Protein AF-A0A537WB15-F1 (afdb_monomer_lite)

Secondary structure (DSSP, 8-state):
---------------------------PPP-------------SS--------SS--B-HHHHHHHTT--HHHHHHHHHHS--EEEE-TT--EEEE-TTS----TTSPPPPEEEPTT-HHHHHHTTTS-SS-TTTHHHHSBTTBSSPPPEEEETTEEEEEEEEETTEEEEEESSPPPHHHHHHHHHHHHHHHHHHH-

Structure (mmCIF, N/CA/C/O backbone):
data_AF-A0A537WB15-F1
#
_entry.id   AF-A0A537WB15-F1
#
loop_
_atom_site.group_PDB
_atom_site.id
_atom_site.type_symbol
_atom_site.label_atom_id
_atom_site.label_alt_id
_atom_site.label_comp_id
_atom_site.label_asym_id
_atom_site.label_entity_id
_atom_site.label_seq_id
_atom_site.pdbx_PDB_ins_code
_atom_site.Cartn_x
_atom_site.Cartn_y
_atom_site.Cartn_z
_atom_site.occupancy
_atom_site.B_iso_or_equiv
_atom_site.auth_seq_id
_atom_site.auth_comp_id
_atom_site.auth_asym_id
_atom_site.auth_atom_id
_atom_site.pdbx_PDB_model_num
ATOM 1 N N . MET A 1 1 ? 60.160 -29.420 5.854 1.00 31.23 1 MET A N 1
ATOM 2 C CA . MET A 1 1 ? 59.738 -29.187 7.252 1.00 31.23 1 MET A CA 1
ATOM 3 C C . MET A 1 1 ? 58.284 -28.728 7.188 1.00 31.23 1 MET A C 1
ATOM 5 O O . MET A 1 1 ? 58.054 -27.648 6.678 1.00 31.23 1 MET A O 1
ATOM 9 N N . ARG A 1 2 ? 57.327 -29.660 7.177 1.00 28.12 2 ARG A N 1
ATOM 10 C CA . ARG A 1 2 ? 56.651 -30.334 8.308 1.00 28.12 2 ARG A CA 1
ATOM 11 C C . ARG A 1 2 ? 55.383 -29.557 8.704 1.00 28.12 2 ARG A C 1
ATOM 13 O O . ARG A 1 2 ? 55.482 -28.477 9.269 1.00 28.12 2 ARG A O 1
ATOM 20 N N . LEU A 1 3 ? 54.234 -30.121 8.328 1.00 29.48 3 LEU A N 1
ATOM 21 C CA . LEU A 1 3 ? 52.914 -29.855 8.903 1.00 29.48 3 LEU A CA 1
ATOM 22 C C . LEU A 1 3 ? 52.784 -30.638 10.218 1.00 29.48 3 LEU A C 1
ATOM 24 O O . LEU A 1 3 ? 53.303 -31.749 10.280 1.00 29.48 3 LEU A O 1
ATOM 28 N N . ASP A 1 4 ? 52.116 -30.039 11.206 1.00 27.64 4 ASP A N 1
ATOM 29 C CA . ASP A 1 4 ? 51.342 -30.620 12.329 1.00 27.64 4 ASP A CA 1
ATOM 30 C C . ASP A 1 4 ? 51.026 -29.460 13.304 1.00 27.64 4 ASP A C 1
ATOM 32 O O . ASP A 1 4 ? 51.825 -28.533 13.408 1.00 27.64 4 ASP A O 1
ATOM 36 N N . ALA A 1 5 ? 49.940 -29.379 14.075 1.00 29.64 5 ALA A N 1
ATOM 37 C CA . ALA A 1 5 ? 48.726 -30.171 14.241 1.00 29.64 5 ALA A CA 1
ATOM 38 C C . ALA A 1 5 ? 47.763 -29.368 15.149 1.00 29.64 5 ALA A C 1
ATOM 40 O O . ALA A 1 5 ? 48.211 -28.553 15.955 1.00 29.64 5 ALA A O 1
ATOM 41 N N . GLY A 1 6 ? 46.471 -29.702 15.088 1.00 29.17 6 GLY A N 1
ATOM 42 C CA . GLY A 1 6 ? 45.537 -29.591 16.215 1.00 29.17 6 GLY A CA 1
ATOM 43 C C . GLY A 1 6 ? 44.793 -28.256 16.359 1.00 29.17 6 GLY A C 1
ATOM 44 O O . GLY A 1 6 ? 45.357 -27.188 16.196 1.00 29.17 6 GLY A O 1
ATOM 45 N N . GLN A 1 7 ? 43.517 -28.201 16.723 1.00 28.50 7 GLN A N 1
ATOM 46 C CA . GLN A 1 7 ? 42.546 -29.236 17.052 1.00 28.50 7 GLN A CA 1
ATOM 47 C C . GLN A 1 7 ? 41.216 -28.482 17.214 1.00 28.50 7 GLN A C 1
ATOM 49 O O . GLN A 1 7 ? 41.098 -27.661 18.120 1.00 28.50 7 GLN A O 1
ATOM 54 N N . VAL A 1 8 ? 40.232 -28.710 16.345 1.00 32.34 8 VAL A N 1
ATOM 55 C CA . VAL A 1 8 ? 38.835 -28.359 16.643 1.00 32.34 8 VAL A CA 1
ATOM 56 C C . VAL A 1 8 ? 38.129 -29.692 16.856 1.00 32.34 8 VAL A C 1
ATOM 58 O O . VAL A 1 8 ? 38.195 -30.533 15.957 1.00 32.34 8 VAL A O 1
ATOM 61 N N . PRO A 1 9 ? 37.563 -29.952 18.046 1.00 31.56 9 PRO A N 1
ATOM 62 C CA . PRO A 1 9 ? 36.915 -31.219 18.313 1.00 31.56 9 PRO A CA 1
ATOM 63 C C . PRO A 1 9 ? 35.674 -31.371 17.442 1.00 31.56 9 PRO A C 1
ATOM 65 O O . PRO A 1 9 ? 34.916 -30.430 17.206 1.00 31.56 9 PRO A O 1
ATOM 68 N N . ASP A 1 10 ? 35.534 -32.602 16.985 1.00 27.86 10 ASP A N 1
ATOM 69 C CA . ASP A 1 10 ? 34.544 -33.097 16.060 1.00 27.86 10 ASP A CA 1
ATOM 70 C C . ASP A 1 10 ? 33.584 -34.054 16.784 1.00 27.86 10 ASP A C 1
ATOM 72 O O . ASP A 1 10 ? 33.951 -34.681 17.781 1.00 27.86 10 ASP A O 1
ATOM 76 N N . GLN A 1 11 ? 32.411 -34.215 16.171 1.00 32.94 11 GLN A N 1
ATOM 77 C CA . GLN A 1 11 ? 31.416 -35.273 16.373 1.00 32.94 11 GLN A CA 1
ATOM 78 C C . GLN A 1 11 ? 30.595 -35.192 17.679 1.00 32.94 11 GLN A C 1
ATOM 80 O O . GLN A 1 11 ? 31.041 -34.722 18.714 1.00 32.94 11 GLN A O 1
ATOM 85 N N . VAL A 1 12 ? 29.339 -35.634 17.734 1.00 28.91 12 VAL A N 1
ATOM 86 C CA . VAL A 1 12 ? 28.676 -36.777 17.083 1.00 28.91 12 VAL A CA 1
ATOM 87 C C . VAL A 1 12 ? 27.182 -36.409 17.040 1.00 28.91 12 VAL A C 1
ATOM 89 O O . VAL A 1 12 ? 26.654 -35.944 18.043 1.00 28.91 12 VAL A O 1
ATOM 92 N N . GLY A 1 13 ? 26.453 -36.463 15.925 1.00 25.11 13 GLY A N 1
ATOM 93 C CA . GLY A 1 13 ? 26.132 -37.633 15.098 1.00 25.11 13 GLY A CA 1
ATOM 94 C C . GLY A 1 13 ? 24.639 -37.957 15.300 1.00 25.11 13 GLY A C 1
ATOM 95 O O . GLY A 1 13 ? 24.088 -37.713 16.360 1.00 25.11 13 GLY A O 1
ATOM 96 N N . GLY A 1 14 ? 23.864 -38.465 14.355 1.00 23.33 14 GLY A N 1
ATOM 97 C CA . GLY A 1 14 ? 24.079 -38.875 12.981 1.00 23.33 14 GLY A CA 1
ATOM 98 C C . GLY A 1 14 ? 22.788 -39.548 12.488 1.00 23.33 14 GLY A C 1
ATOM 99 O O . GLY A 1 14 ? 21.922 -39.874 13.298 1.00 23.33 14 GLY A O 1
ATOM 100 N N . ARG A 1 15 ? 22.755 -39.835 11.178 1.00 24.56 15 ARG A N 1
ATOM 101 C CA . ARG A 1 15 ? 21.801 -40.701 10.446 1.00 24.56 15 ARG A CA 1
ATOM 102 C C . ARG A 1 15 ? 20.369 -40.170 10.305 1.00 24.56 15 ARG A C 1
ATOM 104 O O . ARG A 1 15 ? 19.825 -39.613 11.239 1.00 24.56 15 ARG A O 1
ATOM 111 N N . THR A 1 16 ? 19.609 -40.372 9.233 1.00 25.34 16 THR A N 1
ATOM 112 C CA . THR A 1 16 ? 19.739 -40.799 7.822 1.00 25.34 16 THR A CA 1
ATOM 113 C C . THR A 1 16 ? 18.299 -40.673 7.298 1.00 25.34 16 THR A C 1
ATOM 115 O O . THR A 1 16 ? 17.409 -41.118 8.014 1.00 25.34 16 THR A O 1
ATOM 118 N N . ALA A 1 17 ? 18.052 -40.148 6.092 1.00 23.67 17 ALA A N 1
ATOM 119 C CA . ALA A 1 17 ? 17.098 -40.712 5.112 1.00 23.67 17 ALA A CA 1
ATOM 120 C C . ALA A 1 17 ? 16.722 -39.696 4.022 1.00 23.67 17 ALA A C 1
ATOM 122 O O . ALA A 1 17 ? 16.160 -38.642 4.294 1.00 23.67 17 ALA A O 1
ATOM 123 N N . SER A 1 18 ? 16.958 -40.081 2.767 1.00 30.97 18 SER A N 1
ATOM 124 C CA . SER A 1 18 ? 16.123 -39.643 1.646 1.00 30.97 18 SER A CA 1
ATOM 125 C C . SER A 1 18 ? 14.799 -40.410 1.673 1.00 30.97 18 SER A C 1
ATOM 127 O O . SER A 1 18 ? 14.837 -41.637 1.727 1.00 30.97 18 SER A O 1
ATOM 129 N N . ARG A 1 19 ? 13.669 -39.701 1.577 1.00 23.64 19 ARG A N 1
ATOM 130 C CA . ARG A 1 19 ? 12.390 -40.106 0.949 1.00 23.64 19 ARG A CA 1
ATOM 131 C C . ARG A 1 19 ? 11.647 -38.809 0.605 1.00 23.64 19 ARG A C 1
ATOM 133 O O . ARG A 1 19 ? 11.529 -37.939 1.454 1.00 23.64 19 ARG A O 1
ATOM 140 N N . SER A 1 20 ? 11.498 -38.515 -0.681 1.00 22.09 20 SER A N 1
ATOM 141 C CA . SER A 1 20 ? 10.339 -38.832 -1.532 1.00 22.09 20 SER A CA 1
ATOM 142 C C . SER A 1 20 ? 9.199 -37.832 -1.360 1.00 22.09 20 SER A C 1
ATOM 144 O O . SER A 1 20 ? 8.634 -37.675 -0.285 1.00 22.09 20 SER A O 1
ATOM 146 N N . VAL A 1 21 ? 8.914 -37.175 -2.482 1.00 32.06 21 VAL A N 1
ATOM 147 C CA . VAL A 1 21 ? 7.750 -36.347 -2.779 1.00 32.06 21 VAL A CA 1
ATOM 148 C C . VAL A 1 21 ? 6.486 -37.167 -2.542 1.00 32.06 21 VAL A C 1
ATOM 150 O O . VAL A 1 21 ? 6.275 -38.144 -3.250 1.00 32.06 21 VAL A O 1
ATOM 153 N N . GLU A 1 22 ? 5.653 -36.754 -1.591 1.00 23.61 22 GLU A N 1
ATOM 154 C CA . GLU A 1 22 ? 4.237 -37.116 -1.555 1.00 23.61 22 GLU A CA 1
ATOM 155 C C . GLU A 1 22 ? 3.435 -35.997 -0.872 1.00 23.61 22 GLU A C 1
ATOM 157 O O . GLU A 1 22 ? 3.680 -35.604 0.265 1.00 23.61 22 GLU A O 1
ATOM 162 N N . GLU A 1 23 ? 2.561 -35.426 -1.695 1.00 30.92 23 GLU A N 1
ATOM 163 C CA . GLU A 1 23 ? 1.347 -34.657 -1.435 1.00 30.92 23 GLU A CA 1
ATO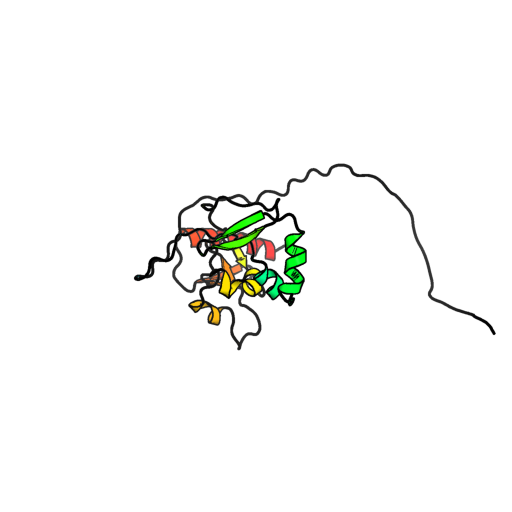M 164 C C . GLU A 1 23 ? 1.033 -34.249 0.015 1.00 30.92 23 GLU A C 1
ATOM 166 O O . GLU A 1 23 ? 0.460 -34.999 0.800 1.00 30.92 23 GLU A O 1
ATOM 171 N N . LEU A 1 24 ? 1.225 -32.959 0.303 1.00 25.69 24 LEU A N 1
ATOM 172 C CA . LEU A 1 24 ? 0.369 -32.239 1.241 1.00 25.69 24 LEU A CA 1
ATOM 173 C C . LEU A 1 24 ? -0.437 -31.209 0.453 1.00 25.69 24 LEU A C 1
ATOM 175 O O . LEU A 1 24 ? -0.021 -30.072 0.228 1.00 25.69 24 LEU A O 1
ATOM 179 N N . GLY A 1 25 ? -1.606 -31.664 -0.002 1.00 28.09 25 GLY A N 1
ATOM 180 C CA . GLY A 1 25 ? -2.688 -30.813 -0.467 1.00 28.09 25 GLY A CA 1
ATOM 181 C C . GLY A 1 25 ? -3.135 -29.890 0.661 1.00 28.09 25 GLY A C 1
ATOM 182 O O . GLY A 1 25 ? -3.907 -30.274 1.531 1.00 28.09 25 GLY A O 1
ATOM 183 N N . GLY A 1 26 ? -2.641 -28.658 0.632 1.00 22.70 26 GLY A N 1
ATOM 184 C CA . GLY A 1 26 ? -3.081 -27.568 1.489 1.00 22.70 26 GLY A CA 1
ATOM 185 C C . GLY A 1 26 ? -3.230 -26.323 0.635 1.00 22.70 26 GLY A C 1
ATOM 186 O O . GLY A 1 26 ? -2.298 -25.536 0.501 1.00 22.70 26 GLY A O 1
ATOM 187 N N . ARG A 1 27 ? -4.396 -26.164 0.003 1.00 24.77 27 ARG A N 1
ATOM 188 C CA . ARG A 1 27 ? -4.793 -24.907 -0.636 1.00 24.77 27 ARG A CA 1
ATOM 189 C C . ARG A 1 27 ? -4.799 -23.836 0.454 1.00 24.77 27 ARG A C 1
ATOM 191 O O . ARG A 1 27 ? -5.670 -23.863 1.317 1.00 24.77 27 ARG A O 1
ATOM 198 N N . ALA A 1 28 ? -3.833 -22.919 0.425 1.00 23.83 28 ALA A N 1
ATOM 199 C CA . ALA A 1 28 ? -3.907 -21.702 1.225 1.00 23.83 28 ALA A CA 1
ATOM 200 C C . ALA A 1 28 ? -5.248 -21.009 0.909 1.00 23.83 28 ALA A C 1
ATOM 202 O O . ALA A 1 28 ? -5.607 -20.924 -0.275 1.00 23.83 28 ALA A O 1
ATOM 203 N N . PRO A 1 29 ? -6.034 -20.591 1.918 1.00 23.64 29 PRO A N 1
ATOM 204 C CA . PRO A 1 29 ? -7.341 -20.017 1.659 1.00 23.64 29 PRO A CA 1
ATOM 205 C C . PRO A 1 29 ? -7.156 -18.720 0.875 1.00 23.64 29 PRO A C 1
ATOM 207 O O . PRO A 1 29 ? -6.409 -17.827 1.273 1.00 23.64 29 PRO A O 1
ATOM 210 N N . ALA A 1 30 ? -7.815 -18.663 -0.281 1.00 27.33 30 ALA A N 1
ATOM 211 C CA . ALA A 1 30 ? -7.973 -17.442 -1.042 1.00 27.33 30 ALA A CA 1
ATOM 212 C C . ALA A 1 30 ? -8.612 -16.409 -0.112 1.00 27.33 30 ALA A C 1
ATOM 214 O O . ALA A 1 30 ? -9.692 -16.652 0.416 1.00 27.33 30 ALA A O 1
ATOM 215 N N . THR A 1 31 ? -7.922 -15.299 0.132 1.00 28.64 31 THR A N 1
ATOM 216 C CA . THR A 1 31 ? -8.464 -14.187 0.906 1.00 28.64 31 THR A CA 1
ATOM 217 C C . THR A 1 31 ? -9.748 -13.718 0.230 1.00 28.64 31 THR A C 1
ATOM 219 O O . THR A 1 31 ? -9.707 -13.210 -0.892 1.00 28.64 31 THR A O 1
ATOM 222 N N . ASP A 1 32 ? -10.875 -13.952 0.899 1.00 23.91 32 ASP A N 1
ATOM 223 C CA . ASP A 1 32 ? -12.215 -13.698 0.387 1.00 23.91 32 ASP A CA 1
ATOM 224 C C . ASP A 1 32 ? -12.387 -12.241 -0.061 1.00 23.91 32 ASP A C 1
ATOM 226 O O . ASP A 1 32 ? -12.107 -11.281 0.665 1.00 23.91 32 ASP A O 1
ATOM 230 N N . VAL A 1 33 ? -12.866 -12.094 -1.294 1.00 24.56 33 VAL A N 1
ATOM 231 C CA . VAL A 1 33 ? -13.228 -10.828 -1.929 1.00 24.56 33 VAL A CA 1
ATOM 232 C C . VAL A 1 33 ? -14.626 -10.441 -1.443 1.00 24.56 33 VAL A C 1
ATOM 234 O O . VAL A 1 33 ? -15.605 -11.111 -1.761 1.00 24.56 33 VAL A O 1
ATOM 237 N N . ILE A 1 34 ? -14.731 -9.353 -0.674 1.00 30.48 34 ILE A N 1
ATOM 238 C CA . ILE A 1 34 ? -16.015 -8.786 -0.233 1.00 30.48 34 ILE A CA 1
ATOM 239 C C . ILE A 1 34 ? -16.372 -7.582 -1.114 1.00 30.48 34 ILE A C 1
ATOM 241 O O . ILE A 1 34 ? -15.673 -6.567 -1.133 1.00 30.48 34 ILE A O 1
ATOM 245 N N . VAL A 1 35 ? -17.497 -7.709 -1.818 1.00 24.66 35 VAL A N 1
ATOM 246 C CA . VAL A 1 35 ? -18.101 -6.714 -2.718 1.00 24.66 35 VAL A CA 1
ATOM 247 C C . VAL A 1 35 ? -18.681 -5.532 -1.930 1.00 24.66 35 VAL A C 1
ATOM 249 O O . VAL A 1 35 ? -19.330 -5.724 -0.903 1.00 24.66 35 VAL A O 1
ATOM 252 N N . GLY A 1 36 ? -18.497 -4.302 -2.427 1.00 23.69 36 GLY A N 1
ATOM 253 C CA . GLY A 1 36 ? -19.274 -3.144 -1.970 1.00 23.69 36 GLY A CA 1
ATOM 254 C C . GLY A 1 36 ? -18.672 -1.785 -2.337 1.00 23.69 36 GLY A C 1
ATOM 255 O O . GLY A 1 36 ? -17.661 -1.417 -1.741 1.00 23.69 36 GLY A O 1
ATOM 256 N N . GLU A 1 37 ? -19.352 -1.140 -3.296 1.00 26.77 37 GLU A N 1
ATOM 257 C CA . GLU A 1 37 ? -19.488 0.267 -3.745 1.00 26.77 37 GLU A CA 1
ATOM 258 C C . GLU A 1 37 ? -18.362 1.313 -3.575 1.00 26.77 37 GLU A C 1
ATOM 260 O O . GLU A 1 37 ? -17.668 1.389 -2.566 1.00 26.77 37 GLU A O 1
ATOM 265 N N . ARG A 1 38 ? -18.255 2.159 -4.617 1.00 33.34 38 ARG A N 1
ATOM 266 C CA . ARG A 1 38 ? -17.190 3.128 -4.938 1.00 33.34 38 ARG A CA 1
ATOM 267 C C . ARG A 1 38 ? -16.973 4.211 -3.868 1.00 33.34 38 ARG A C 1
ATOM 269 O O . ARG A 1 38 ? -17.913 4.896 -3.471 1.00 33.34 38 ARG A O 1
ATOM 276 N N . PHE A 1 39 ? -15.709 4.442 -3.512 1.00 34.19 39 PHE A N 1
ATOM 277 C CA . PHE A 1 39 ? -15.208 5.685 -2.918 1.00 34.19 39 PHE A CA 1
ATOM 278 C C . PHE A 1 39 ? -14.880 6.699 -4.030 1.00 34.19 39 PHE A C 1
ATOM 280 O O . PHE A 1 39 ? -14.055 6.408 -4.894 1.00 34.19 39 PHE A O 1
ATOM 287 N N . ASP A 1 40 ? -15.526 7.868 -4.016 1.00 29.47 40 ASP A N 1
ATOM 288 C CA . ASP A 1 40 ? -15.229 8.998 -4.911 1.00 29.47 40 ASP A CA 1
ATOM 289 C C . ASP A 1 40 ? -15.068 10.280 -4.069 1.00 29.47 40 ASP A C 1
ATOM 291 O O . ASP A 1 40 ? -16.069 10.870 -3.643 1.00 29.47 40 ASP A O 1
ATOM 295 N N . PRO A 1 41 ? -13.834 10.690 -3.720 1.00 32.94 41 PRO A N 1
ATOM 296 C CA . PRO A 1 41 ? -13.603 11.941 -3.019 1.00 32.94 41 PRO A CA 1
ATOM 297 C C . PRO A 1 41 ? -13.568 13.084 -4.041 1.00 32.94 41 PRO A C 1
ATOM 299 O O . PRO A 1 41 ? -12.538 13.401 -4.634 1.00 32.94 41 PRO A O 1
ATOM 302 N N . GLY A 1 42 ? -14.725 13.710 -4.259 1.00 26.59 42 GLY A N 1
ATOM 303 C CA . GLY A 1 42 ? -14.844 14.874 -5.129 1.00 26.59 42 GLY A CA 1
ATOM 304 C C . GLY A 1 42 ? -13.974 16.048 -4.664 1.00 26.59 42 GLY A C 1
ATOM 305 O O . GLY A 1 42 ? -14.141 16.559 -3.558 1.00 26.59 42 GLY A O 1
ATOM 306 N N . HIS A 1 43 ? -13.111 16.537 -5.557 1.00 29.55 43 HIS A N 1
ATOM 307 C CA . HIS A 1 43 ? -12.598 17.907 -5.528 1.00 29.55 43 HIS A CA 1
ATOM 308 C C . HIS A 1 43 ? -13.140 18.664 -6.755 1.00 29.55 43 HIS A C 1
ATOM 310 O O . HIS A 1 43 ? -13.122 18.118 -7.863 1.00 29.55 43 HIS A O 1
ATOM 316 N N . PRO A 1 44 ? -13.639 19.907 -6.614 1.00 28.09 44 PRO A N 1
ATOM 317 C CA . PRO A 1 44 ? -14.142 20.671 -7.745 1.00 28.09 44 PRO A CA 1
ATOM 318 C C . PRO A 1 44 ? -12.967 21.199 -8.577 1.00 28.09 44 PRO A C 1
ATOM 320 O O . PRO A 1 44 ? -12.159 21.990 -8.099 1.00 28.09 44 PRO A O 1
ATOM 323 N N . GLY A 1 45 ? -12.896 20.794 -9.846 1.00 25.52 45 GLY A N 1
ATOM 324 C CA . GLY A 1 45 ? -12.062 21.476 -10.840 1.00 25.52 45 GLY A CA 1
ATOM 325 C C . GLY A 1 45 ? -10.842 20.713 -11.350 1.00 25.52 45 GLY A C 1
ATOM 326 O O . GLY A 1 45 ? -9.749 21.262 -11.374 1.00 25.52 45 GLY A O 1
ATOM 327 N N . ARG A 1 46 ? -11.026 19.479 -11.819 1.00 24.03 46 ARG A N 1
ATOM 328 C CA . ARG A 1 46 ? -10.400 18.909 -13.030 1.00 24.03 46 ARG A CA 1
ATOM 329 C C . ARG A 1 46 ? -10.791 17.444 -13.091 1.00 24.03 46 ARG A C 1
ATOM 331 O O . ARG A 1 46 ? -10.671 16.743 -12.097 1.00 24.03 46 ARG A O 1
ATOM 338 N N . SER A 1 47 ? -11.249 16.995 -14.251 1.00 23.56 47 SER A N 1
ATOM 339 C CA . SER A 1 47 ? -11.479 15.585 -14.544 1.00 23.56 47 SER A CA 1
ATOM 340 C C . SER A 1 47 ? -10.175 14.818 -14.298 1.00 23.56 47 SER A C 1
ATOM 342 O O . SER A 1 47 ? -9.263 14.864 -15.125 1.00 23.56 47 SER A O 1
ATOM 344 N N . VAL A 1 48 ? -10.044 14.189 -13.131 1.00 29.73 48 VAL A N 1
ATOM 345 C CA . VAL A 1 48 ? -8.997 13.199 -12.886 1.00 29.73 48 VAL A CA 1
ATOM 346 C C . VAL A 1 48 ? -9.418 11.967 -13.675 1.00 29.73 48 VAL A C 1
ATOM 348 O O . VAL A 1 48 ? -10.573 11.545 -13.607 1.00 29.73 48 VAL A O 1
ATOM 351 N N . GLY A 1 49 ? -8.509 11.497 -14.530 1.00 27.95 49 GLY A N 1
ATOM 352 C CA . GLY A 1 49 ? -8.724 10.362 -15.418 1.00 27.95 49 GLY A CA 1
ATOM 353 C C . GLY A 1 49 ? -9.273 9.154 -14.664 1.00 27.95 49 GLY A C 1
ATOM 354 O O . GLY A 1 49 ? -9.010 8.972 -13.479 1.00 27.95 49 GLY A O 1
ATOM 355 N N . SER A 1 50 ? -10.081 8.382 -15.380 1.00 31.47 50 SER A N 1
ATOM 356 C CA . SER A 1 50 ? -10.791 7.190 -14.930 1.00 31.47 50 SER A CA 1
ATOM 357 C C . SER A 1 50 ? -10.026 6.338 -13.919 1.00 31.47 50 SER A C 1
ATOM 359 O O . SER A 1 50 ? -8.883 5.952 -14.143 1.00 31.47 50 SER A O 1
ATOM 361 N N . ALA A 1 51 ? -10.741 5.997 -12.847 1.00 36.06 51 ALA A N 1
ATOM 362 C CA . ALA A 1 51 ? -10.433 4.926 -11.917 1.00 36.06 51 ALA A CA 1
ATOM 363 C C . ALA A 1 51 ? -9.994 3.651 -12.651 1.00 36.06 51 ALA A C 1
ATOM 365 O O . ALA A 1 51 ? -10.721 3.146 -13.504 1.00 36.06 51 ALA A O 1
ATOM 366 N N . GLY A 1 52 ? -8.832 3.121 -12.284 1.00 35.16 52 GLY A N 1
ATOM 367 C CA . GLY A 1 52 ? -8.367 1.850 -12.821 1.00 35.16 52 GLY A CA 1
ATOM 368 C C . GLY A 1 52 ? -6.981 1.465 -12.341 1.00 35.16 52 GLY A C 1
ATOM 369 O O . GLY A 1 52 ? -6.187 1.100 -13.187 1.00 35.16 52 GLY A O 1
ATOM 370 N N . ASP A 1 53 ? -6.695 1.566 -11.030 1.00 42.09 53 ASP A N 1
ATOM 371 C CA . ASP A 1 53 ? -5.355 1.315 -10.470 1.00 42.09 53 ASP A CA 1
ATOM 372 C C . ASP A 1 53 ? -5.315 0.669 -9.102 1.00 42.09 53 ASP A C 1
ATOM 374 O O . ASP A 1 53 ? -5.057 1.298 -8.077 1.00 42.09 53 ASP A O 1
ATOM 378 N N . ARG A 1 54 ? -5.549 -0.637 -9.074 1.00 52.56 54 ARG A N 1
ATOM 379 C CA . ARG A 1 54 ? -5.487 -1.422 -7.846 1.00 52.56 54 ARG A CA 1
ATOM 380 C C . ARG A 1 54 ? -4.617 -2.643 -8.127 1.00 52.56 54 ARG A C 1
ATOM 382 O O . ARG A 1 54 ? -5.010 -3.521 -8.880 1.00 52.56 54 ARG A O 1
ATOM 389 N N . ALA A 1 55 ? -3.403 -2.614 -7.562 1.00 49.75 55 ALA A N 1
ATOM 390 C CA . ALA A 1 55 ? -2.244 -3.456 -7.894 1.00 49.75 55 ALA A CA 1
ATOM 391 C C . ALA A 1 55 ? -1.759 -3.284 -9.349 1.00 49.75 55 ALA A C 1
ATOM 393 O O . ALA A 1 55 ? -1.940 -4.162 -10.190 1.00 49.75 55 ALA A O 1
ATOM 394 N N . ARG A 1 56 ? -1.143 -2.130 -9.661 1.00 55.78 56 ARG A N 1
ATOM 395 C CA . ARG A 1 56 ? -0.517 -1.935 -10.975 1.00 55.78 56 ARG A CA 1
ATOM 396 C C . ARG A 1 56 ? 0.718 -2.846 -11.116 1.00 55.78 56 ARG A C 1
ATOM 398 O O . ARG A 1 56 ? 1.514 -2.919 -10.178 1.00 55.78 56 ARG A O 1
ATOM 405 N N . PRO A 1 57 ? 0.909 -3.460 -12.295 1.00 57.72 57 PRO A N 1
ATOM 406 C CA . PRO A 1 57 ? 2.203 -3.989 -12.693 1.00 57.72 57 PRO A CA 1
ATOM 407 C C . PRO A 1 57 ? 3.287 -2.903 -12.646 1.00 57.72 57 PRO A C 1
ATOM 409 O O . PRO A 1 57 ? 2.990 -1.707 -12.717 1.00 57.72 57 PRO A O 1
ATOM 412 N N . ASP A 1 58 ? 4.535 -3.319 -12.476 1.00 66.25 58 ASP A N 1
ATOM 413 C CA . ASP A 1 58 ? 5.658 -2.434 -12.181 1.00 66.25 58 ASP A CA 1
ATOM 414 C C . ASP A 1 58 ? 6.323 -1.917 -13.470 1.00 66.25 58 ASP A C 1
ATOM 416 O O . ASP A 1 58 ? 5.895 -2.232 -14.576 1.00 66.25 58 ASP A O 1
ATOM 420 N N . ARG A 1 59 ? 7.307 -1.023 -13.382 1.00 74.19 59 ARG A N 1
ATOM 421 C CA . ARG A 1 59 ? 7.969 -0.446 -14.568 1.00 74.19 59 ARG A CA 1
ATOM 422 C C . ARG A 1 59 ? 9.447 -0.712 -14.423 1.00 74.19 59 ARG A C 1
ATOM 424 O O . ARG A 1 59 ? 9.978 -0.217 -13.449 1.00 74.19 59 ARG A O 1
ATOM 431 N N . SER A 1 60 ? 10.156 -1.188 -15.453 1.00 71.69 60 SER A N 1
ATOM 432 C CA . SER A 1 60 ? 11.625 -1.438 -15.429 1.00 71.69 60 SER A CA 1
ATOM 433 C C . SER A 1 60 ? 12.490 -0.411 -14.665 1.00 71.69 60 SER A C 1
ATOM 435 O O . SER A 1 60 ? 13.559 -0.716 -14.133 1.00 71.69 60 SER A O 1
ATOM 437 N N . ARG A 1 61 ? 12.084 0.866 -14.666 1.00 78.06 61 ARG A N 1
ATOM 438 C CA . ARG A 1 61 ? 12.751 1.969 -13.961 1.00 78.06 61 ARG A CA 1
ATOM 439 C C . ARG A 1 61 ? 12.499 1.994 -12.446 1.00 78.06 61 ARG A C 1
ATOM 441 O O . ARG A 1 61 ? 13.338 2.516 -11.713 1.00 78.06 61 ARG A O 1
ATOM 448 N N . ASP A 1 62 ? 11.347 1.540 -11.988 1.00 78.00 62 ASP A N 1
ATOM 449 C CA . ASP A 1 62 ? 10.951 1.409 -10.589 1.00 78.00 62 ASP A CA 1
ATOM 450 C C . ASP A 1 62 ? 11.777 0.295 -9.938 1.00 78.00 62 ASP A C 1
ATOM 452 O O . ASP A 1 62 ? 12.487 0.579 -8.974 1.00 78.00 62 ASP A O 1
ATOM 456 N N . GLU A 1 63 ? 11.836 -0.896 -10.539 1.00 80.12 63 GLU A N 1
ATOM 457 C CA . GLU A 1 63 ? 12.662 -2.002 -10.028 1.00 80.12 63 GLU A CA 1
ATOM 458 C C . GLU A 1 63 ? 14.150 -1.643 -10.021 1.00 80.12 63 GLU A C 1
ATOM 460 O O . GLU A 1 63 ? 14.853 -1.922 -9.052 1.00 80.12 63 GLU A O 1
ATOM 465 N N . ALA A 1 64 ? 14.645 -0.965 -11.062 1.00 84.88 64 ALA A N 1
ATOM 466 C CA . ALA A 1 64 ? 16.028 -0.488 -11.097 1.00 84.88 64 ALA A CA 1
ATOM 467 C C . ALA A 1 64 ? 16.310 0.531 -9.979 1.00 84.88 64 ALA A C 1
ATOM 469 O O . ALA A 1 64 ? 17.337 0.451 -9.306 1.00 84.88 64 ALA A O 1
ATOM 470 N N . SER A 1 65 ? 15.384 1.471 -9.760 1.00 83.62 65 SER A N 1
ATOM 471 C CA . SER A 1 65 ? 15.479 2.469 -8.690 1.00 83.62 65 SER A CA 1
ATOM 472 C C . SER A 1 65 ? 15.482 1.815 -7.312 1.00 83.62 65 SER A C 1
ATOM 474 O O . SER A 1 65 ? 16.253 2.233 -6.454 1.00 83.62 65 SER A O 1
ATOM 476 N N . TRP A 1 66 ? 14.636 0.805 -7.106 1.00 79.38 66 TRP A N 1
ATOM 477 C CA . TRP A 1 66 ? 14.561 0.044 -5.864 1.00 79.38 66 TRP A CA 1
ATOM 478 C C . TRP A 1 66 ? 15.826 -0.778 -5.616 1.00 79.38 66 TRP A C 1
ATOM 480 O O . TRP A 1 66 ? 16.406 -0.721 -4.536 1.00 79.38 66 TRP A O 1
ATOM 490 N N . ALA A 1 67 ? 16.305 -1.483 -6.640 1.00 85.69 67 ALA A N 1
ATOM 491 C CA . ALA A 1 67 ? 17.516 -2.291 -6.567 1.00 85.69 67 ALA A CA 1
ATOM 492 C C . ALA A 1 67 ? 18.810 -1.455 -6.483 1.00 85.69 67 ALA A C 1
ATOM 494 O O . ALA A 1 67 ? 19.892 -2.021 -6.338 1.00 85.69 67 ALA A O 1
ATOM 495 N N . GLY A 1 68 ? 18.734 -0.124 -6.622 1.00 87.69 68 GLY A N 1
ATOM 496 C CA . GLY A 1 68 ? 19.909 0.749 -6.682 1.00 87.69 68 GLY A CA 1
ATOM 497 C C . GLY A 1 68 ? 20.772 0.514 -7.927 1.00 87.69 68 GLY A C 1
ATOM 498 O O . GLY A 1 68 ? 21.970 0.799 -7.920 1.00 87.69 68 GLY A O 1
ATOM 499 N N . LEU A 1 69 ? 20.183 -0.024 -8.998 1.00 90.62 69 LEU A N 1
ATOM 500 C CA . LEU A 1 69 ? 20.880 -0.382 -10.228 1.00 90.62 69 LEU A CA 1
ATOM 501 C C . LEU A 1 69 ? 20.607 0.642 -11.337 1.00 90.62 69 LEU A C 1
ATOM 503 O O . LEU A 1 69 ? 19.491 1.146 -11.476 1.00 90.62 69 LEU A O 1
ATOM 507 N N . PRO A 1 70 ? 21.591 0.931 -12.208 1.00 90.25 70 PRO A N 1
ATOM 508 C CA . PRO A 1 70 ? 21.319 1.652 -13.442 1.00 90.25 70 PRO A CA 1
ATOM 509 C C . PRO A 1 70 ? 20.307 0.883 -14.301 1.00 90.25 70 PRO A C 1
ATOM 511 O O . PRO A 1 70 ? 20.466 -0.317 -14.515 1.00 90.25 70 PRO A O 1
ATOM 514 N N . VAL A 1 71 ? 19.327 1.579 -14.887 1.00 86.69 71 VAL A N 1
ATOM 515 C CA . VAL A 1 71 ? 18.313 0.962 -15.773 1.00 86.69 71 VAL A CA 1
ATOM 516 C C . VAL A 1 71 ? 18.962 0.145 -16.896 1.00 86.69 71 VAL A C 1
ATOM 518 O O . VAL A 1 71 ? 18.526 -0.962 -17.184 1.00 86.69 71 VAL A O 1
ATOM 521 N N . ARG A 1 72 ? 20.064 0.642 -17.474 1.00 90.94 72 ARG A N 1
ATOM 522 C CA . ARG A 1 72 ? 20.849 -0.061 -18.507 1.00 90.94 72 ARG A CA 1
ATOM 523 C C . ARG A 1 72 ? 21.392 -1.428 -18.069 1.00 90.94 72 ARG A C 1
ATOM 525 O O . ARG A 1 72 ? 21.657 -2.268 -18.917 1.00 90.94 72 ARG A O 1
ATOM 532 N N . THR A 1 73 ? 21.587 -1.633 -16.767 1.00 91.88 73 THR A N 1
ATOM 533 C CA . THR A 1 73 ? 22.044 -2.904 -16.195 1.00 91.88 73 THR A CA 1
ATOM 534 C C . THR A 1 73 ? 20.881 -3.885 -16.067 1.00 91.88 73 THR A C 1
ATOM 536 O O . THR A 1 73 ? 21.057 -5.075 -16.311 1.00 91.88 73 THR A O 1
ATOM 539 N N . LEU A 1 74 ? 19.691 -3.389 -15.711 1.00 89.06 74 LEU A N 1
ATOM 540 C CA . LEU A 1 74 ? 18.510 -4.220 -15.481 1.00 89.06 74 LEU A CA 1
ATOM 541 C C . LEU A 1 74 ? 17.751 -4.559 -16.775 1.00 89.06 74 LEU A C 1
ATOM 543 O O . LEU A 1 74 ? 17.245 -5.671 -16.906 1.00 89.06 74 LEU A O 1
ATOM 547 N N . ALA A 1 75 ? 17.716 -3.648 -17.753 1.00 88.75 75 ALA A N 1
ATOM 548 C CA . ALA A 1 75 ? 16.925 -3.802 -18.978 1.00 88.75 75 ALA A CA 1
ATOM 549 C C . ALA A 1 75 ? 17.188 -5.122 -19.741 1.00 88.75 75 ALA A C 1
ATOM 551 O O . ALA A 1 75 ? 16.219 -5.826 -20.024 1.00 88.75 75 ALA A O 1
ATOM 552 N N . PRO A 1 76 ? 18.445 -5.561 -19.972 1.00 91.56 76 PRO A N 1
ATOM 553 C CA . PRO A 1 76 ? 18.691 -6.828 -20.663 1.00 91.56 76 PRO A CA 1
ATOM 554 C C . PRO A 1 76 ? 18.230 -8.056 -19.868 1.00 91.56 76 PRO A C 1
ATOM 556 O O . PRO A 1 76 ? 18.017 -9.118 -20.444 1.00 91.56 76 PRO A O 1
ATOM 559 N N . VAL A 1 77 ? 18.141 -7.958 -18.535 1.00 91.44 77 VAL A N 1
ATOM 560 C CA . VAL A 1 77 ? 17.619 -9.042 -17.687 1.00 91.44 77 VAL A CA 1
ATOM 561 C C . VAL A 1 77 ? 16.110 -9.133 -17.862 1.00 91.44 77 VAL A C 1
ATOM 563 O O . VAL A 1 77 ? 15.604 -10.215 -18.143 1.00 91.44 77 VAL A O 1
ATOM 566 N N . VAL A 1 78 ? 15.421 -7.995 -17.762 1.00 89.94 78 VAL A N 1
ATOM 567 C CA . VAL A 1 78 ? 13.966 -7.881 -17.929 1.00 89.94 78 VAL A CA 1
ATOM 568 C C . VAL A 1 78 ? 13.516 -8.389 -19.300 1.00 89.94 78 VAL A C 1
ATOM 570 O O . VAL A 1 78 ? 12.547 -9.134 -19.385 1.00 89.94 78 VAL A O 1
ATOM 573 N N . GLU A 1 79 ? 14.253 -8.073 -20.367 1.00 90.38 79 GLU A N 1
ATOM 574 C CA . GLU A 1 79 ? 13.960 -8.547 -21.729 1.00 90.38 79 GLU A CA 1
ATOM 575 C C . GLU A 1 79 ? 14.009 -10.074 -21.882 1.00 90.38 79 GLU A C 1
ATOM 577 O O . GLU A 1 79 ? 13.330 -10.627 -22.746 1.00 90.38 79 GLU A O 1
ATOM 582 N N . ARG A 1 80 ? 14.796 -10.768 -21.052 1.00 93.94 80 ARG A N 1
ATOM 583 C CA . ARG A 1 80 ? 14.915 -12.235 -21.080 1.00 93.94 80 ARG A CA 1
ATOM 584 C C . ARG A 1 80 ? 13.900 -12.936 -20.185 1.00 93.94 80 ARG A C 1
ATOM 586 O O . ARG A 1 80 ? 13.766 -14.157 -20.274 1.00 93.94 80 ARG A O 1
ATOM 593 N N . LEU A 1 81 ? 13.230 -12.205 -19.296 1.00 92.38 81 LEU A N 1
ATOM 594 C CA . LEU A 1 81 ? 12.224 -12.781 -18.417 1.00 92.38 81 LEU A CA 1
ATOM 595 C C . LEU A 1 81 ? 10.901 -12.936 -19.181 1.00 92.38 81 LEU A C 1
ATOM 597 O O . LEU A 1 81 ? 10.488 -12.023 -19.898 1.00 92.38 81 LEU A O 1
ATOM 601 N N . PRO A 1 82 ? 10.200 -14.071 -19.027 1.00 92.94 82 PRO A N 1
ATOM 602 C CA . PRO A 1 82 ? 8.862 -14.214 -19.575 1.00 92.94 82 PRO A CA 1
ATOM 603 C C . PRO A 1 82 ? 7.916 -13.359 -18.727 1.00 92.94 82 PRO A C 1
ATOM 605 O O . PRO A 1 82 ? 7.444 -13.826 -17.700 1.00 92.94 82 PRO A O 1
ATOM 608 N N . LEU A 1 83 ? 7.677 -12.106 -19.114 1.00 91.69 83 LEU A N 1
ATOM 609 C CA . LEU A 1 83 ? 6.809 -11.162 -18.400 1.00 91.69 83 LEU A CA 1
ATOM 610 C C . LEU A 1 83 ? 5.574 -10.818 -19.236 1.00 91.69 83 LEU A C 1
ATOM 612 O O . LEU A 1 83 ? 5.639 -10.744 -20.466 1.00 91.69 83 LEU A O 1
ATOM 616 N N . ARG A 1 84 ? 4.446 -10.576 -18.566 1.00 92.19 84 ARG A N 1
ATOM 617 C CA . ARG A 1 84 ? 3.282 -9.925 -19.178 1.00 92.19 84 ARG A CA 1
ATOM 618 C C . ARG A 1 84 ? 3.573 -8.438 -19.296 1.00 92.19 84 ARG A C 1
ATOM 620 O O . ARG A 1 84 ? 4.203 -7.863 -18.414 1.00 92.19 84 ARG A O 1
ATOM 627 N N . ARG A 1 85 ? 3.100 -7.829 -20.378 1.00 89.31 85 ARG A N 1
ATOM 628 C CA . ARG A 1 85 ? 3.264 -6.401 -20.646 1.00 89.31 85 ARG A CA 1
ATOM 629 C C . ARG A 1 85 ? 1.897 -5.751 -20.717 1.00 89.31 85 ARG A C 1
ATOM 631 O O . ARG A 1 85 ? 1.048 -6.190 -21.490 1.00 89.31 85 ARG A O 1
ATOM 638 N N . PHE A 1 86 ? 1.715 -4.702 -19.937 1.00 88.06 86 PHE A N 1
ATOM 639 C CA . PHE A 1 86 ? 0.520 -3.873 -19.932 1.00 88.06 86 PHE A CA 1
ATOM 640 C C . PHE A 1 86 ? 0.890 -2.440 -20.297 1.00 88.06 86 PHE A C 1
ATOM 642 O O . PHE A 1 86 ? 2.066 -2.080 -20.389 1.00 88.06 86 PHE A O 1
ATOM 649 N N . ARG A 1 87 ? -0.131 -1.620 -20.527 1.00 85.44 87 ARG A N 1
ATOM 650 C CA . ARG A 1 87 ? 0.026 -0.179 -20.683 1.00 85.44 87 ARG A CA 1
ATOM 651 C C . ARG A 1 87 ? -0.880 0.519 -19.694 1.00 85.44 87 ARG A C 1
ATOM 653 O O . ARG A 1 87 ? -2.032 0.121 -19.549 1.00 85.44 87 ARG A O 1
ATOM 660 N N . ASP A 1 88 ? -0.351 1.538 -19.037 1.00 79.75 88 ASP A N 1
ATOM 661 C CA . ASP A 1 88 ? -1.182 2.465 -18.280 1.00 79.75 88 ASP A CA 1
ATOM 662 C C . ASP A 1 88 ? -1.888 3.478 -19.192 1.00 79.75 88 ASP A C 1
ATOM 664 O O . ASP A 1 88 ? -1.624 3.569 -20.395 1.00 79.75 88 ASP A O 1
ATOM 668 N N . ASP A 1 89 ? -2.760 4.285 -18.593 1.00 76.88 89 ASP A N 1
ATOM 669 C CA . ASP A 1 89 ? -3.545 5.314 -19.283 1.00 76.88 89 ASP A CA 1
ATOM 670 C C . ASP A 1 89 ? -2.682 6.442 -19.870 1.00 76.88 89 ASP A C 1
ATOM 672 O O . ASP A 1 89 ? -3.129 7.204 -20.726 1.00 76.88 89 ASP A O 1
ATOM 676 N N . ARG A 1 90 ? -1.423 6.555 -19.430 1.00 76.19 90 ARG A N 1
ATOM 677 C CA . ARG A 1 90 ? -0.424 7.497 -19.953 1.00 76.19 90 ARG A CA 1
ATOM 678 C C . ARG A 1 90 ? 0.482 6.838 -21.007 1.00 76.19 90 ARG A C 1
ATOM 680 O O . ARG A 1 90 ? 1.429 7.472 -21.471 1.00 76.19 90 ARG A O 1
ATOM 687 N N . GLY A 1 91 ? 0.203 5.591 -21.396 1.00 80.25 91 GLY A N 1
ATOM 688 C CA . GLY A 1 91 ? 0.963 4.815 -22.377 1.00 80.25 91 GLY A CA 1
ATOM 689 C C . GLY A 1 91 ? 2.285 4.239 -21.859 1.00 80.25 91 GLY A C 1
ATOM 690 O O . GLY A 1 91 ? 3.066 3.718 -22.657 1.00 80.25 91 GLY A O 1
ATOM 691 N N . GLY A 1 92 ? 2.557 4.326 -20.555 1.00 82.06 92 GLY A N 1
ATOM 692 C CA . GLY A 1 92 ? 3.724 3.721 -19.922 1.00 82.06 92 GLY A CA 1
ATOM 693 C C . GLY A 1 92 ? 3.627 2.198 -19.915 1.00 82.06 92 GLY A C 1
ATOM 694 O O . GLY A 1 92 ? 2.574 1.641 -19.613 1.00 82.06 92 GLY A O 1
ATOM 695 N N . GLU A 1 93 ? 4.722 1.522 -20.265 1.00 84.88 93 GLU A N 1
ATOM 696 C CA . GLU A 1 93 ? 4.801 0.062 -20.188 1.00 84.88 93 GLU A CA 1
ATOM 697 C C . GLU A 1 93 ? 4.871 -0.384 -18.731 1.00 84.88 93 GLU A C 1
ATOM 699 O O . GLU A 1 93 ? 5.713 0.112 -17.983 1.00 84.88 93 GLU A O 1
ATOM 704 N N . LEU A 1 94 ? 4.014 -1.338 -18.375 1.00 86.88 94 LEU A N 1
ATOM 705 C CA . LEU A 1 94 ? 4.016 -2.011 -17.087 1.00 86.88 94 LEU A CA 1
ATOM 706 C C . LEU A 1 94 ? 4.321 -3.505 -17.271 1.00 86.88 94 LEU A C 1
ATOM 708 O O . LEU A 1 94 ? 3.929 -4.097 -18.281 1.00 86.88 94 LEU A O 1
ATOM 712 N N . LEU A 1 95 ? 4.975 -4.121 -16.295 1.00 88.38 95 LEU A N 1
ATOM 713 C CA . LEU A 1 95 ? 5.456 -5.492 -16.318 1.00 88.38 95 LEU A CA 1
ATOM 714 C C . LEU A 1 95 ? 4.843 -6.313 -15.186 1.00 88.38 95 LEU A C 1
ATOM 716 O O . LEU A 1 95 ? 4.646 -5.837 -14.074 1.00 88.38 95 LEU A O 1
ATOM 720 N N . ASP A 1 96 ? 4.520 -7.568 -15.481 1.00 88.69 96 ASP A N 1
ATOM 721 C CA . ASP A 1 96 ? 3.985 -8.484 -14.479 1.00 88.69 96 ASP A CA 1
ATOM 722 C C . ASP A 1 96 ? 4.476 -9.912 -14.687 1.00 88.69 96 ASP A C 1
ATOM 724 O O . ASP A 1 96 ? 4.819 -10.334 -15.797 1.00 88.69 96 ASP A O 1
ATOM 728 N N . LEU A 1 97 ? 4.421 -10.707 -13.627 1.00 89.94 97 LEU A N 1
ATOM 729 C CA . LEU A 1 97 ? 4.722 -12.124 -13.691 1.00 89.94 97 LEU A CA 1
ATOM 730 C C . LEU A 1 97 ? 3.578 -12.879 -14.401 1.00 89.94 97 LEU A C 1
ATOM 732 O O . LEU A 1 97 ? 2.406 -12.662 -14.096 1.00 89.94 97 LEU A O 1
ATOM 736 N N . PRO A 1 98 ? 3.866 -13.852 -15.288 1.00 87.12 98 PRO A N 1
ATOM 737 C CA . PRO A 1 98 ? 2.848 -14.595 -16.045 1.00 87.12 98 PRO A CA 1
ATOM 738 C C . PRO A 1 98 ? 1.775 -15.276 -15.205 1.00 87.12 98 PRO A C 1
ATOM 740 O O . PRO A 1 98 ? 0.654 -15.464 -15.671 1.00 87.12 98 PRO A O 1
ATOM 743 N N . ARG A 1 99 ? 2.135 -15.675 -13.983 1.00 85.00 99 ARG A N 1
ATOM 744 C CA . ARG A 1 99 ? 1.278 -16.428 -13.063 1.00 85.00 99 ARG A CA 1
ATOM 745 C C . ARG A 1 99 ? 0.817 -15.596 -11.869 1.00 85.00 99 ARG A C 1
ATOM 747 O O . ARG A 1 99 ? 0.182 -16.153 -10.979 1.00 85.00 99 ARG A O 1
ATOM 754 N N . ALA A 1 100 ? 1.140 -14.302 -11.830 1.00 84.25 100 ALA A N 1
ATOM 755 C CA . ALA A 1 100 ? 0.604 -13.437 -10.794 1.00 84.25 100 ALA A CA 1
ATOM 756 C C . ALA A 1 100 ? -0.920 -13.322 -10.973 1.00 84.25 100 ALA A C 1
ATOM 758 O O . ALA A 1 100 ? -1.389 -13.116 -12.106 1.00 84.25 100 ALA A O 1
ATOM 759 N N . PRO A 1 101 ? -1.706 -13.470 -9.890 1.00 84.38 101 PRO A N 1
ATOM 760 C CA . PRO A 1 101 ? -3.119 -13.134 -9.914 1.00 84.38 101 PRO A CA 1
ATOM 761 C C . PRO A 1 101 ? -3.288 -11.691 -10.385 1.00 84.38 101 PRO A C 1
ATOM 763 O O . PRO A 1 101 ? -2.670 -10.790 -9.829 1.00 84.38 101 PRO A O 1
ATOM 766 N N . LEU A 1 102 ? -4.117 -11.493 -11.407 1.00 83.12 102 LEU A N 1
ATOM 767 C CA . LEU A 1 102 ? -4.510 -10.170 -11.871 1.00 83.12 102 LEU A CA 1
ATOM 768 C C . LEU A 1 102 ? -6.012 -10.029 -11.612 1.00 83.12 102 LEU A C 1
ATOM 770 O O . LEU A 1 102 ? -6.797 -10.645 -12.339 1.00 83.12 102 LEU A O 1
ATOM 774 N N . PRO A 1 103 ? -6.411 -9.329 -10.536 1.00 83.50 103 PRO A N 1
ATOM 775 C CA . PRO A 1 103 ? -7.815 -9.083 -10.243 1.00 83.50 103 PRO A CA 1
ATOM 776 C C . PRO A 1 103 ? -8.502 -8.343 -11.390 1.00 83.50 103 PRO A C 1
ATOM 778 O O . PRO A 1 103 ? -7.861 -7.603 -12.138 1.00 83.50 103 PRO A O 1
ATOM 781 N N . ASP A 1 104 ? -9.817 -8.523 -11.498 1.00 82.94 104 ASP A N 1
ATOM 782 C CA . ASP A 1 104 ? -10.629 -7.693 -12.382 1.00 82.94 104 ASP A CA 1
ATOM 783 C C . ASP A 1 104 ? -10.455 -6.210 -11.993 1.00 82.94 104 ASP A C 1
ATOM 785 O O . ASP A 1 104 ? -10.430 -5.919 -10.790 1.00 82.94 104 ASP A O 1
ATOM 789 N N . PRO A 1 105 ? -10.315 -5.278 -12.953 1.00 77.12 105 PRO A N 1
ATOM 790 C CA . PRO A 1 105 ? -10.059 -3.867 -12.659 1.00 77.12 105 PRO A CA 1
ATOM 791 C C . PRO A 1 105 ? -11.145 -3.201 -11.800 1.00 77.12 105 PRO A C 1
ATOM 793 O O . PRO A 1 105 ? -10.841 -2.257 -11.068 1.00 77.12 105 PRO A O 1
ATOM 796 N N . ASP A 1 106 ? -12.384 -3.698 -11.828 1.00 81.12 106 ASP A N 1
ATOM 797 C CA . ASP A 1 106 ? -13.473 -3.203 -10.984 1.00 81.12 106 ASP A CA 1
ATOM 798 C C . ASP A 1 106 ? -13.427 -3.780 -9.557 1.00 81.12 106 ASP A C 1
ATOM 800 O O . ASP A 1 106 ? -14.198 -3.366 -8.683 1.00 81.12 106 ASP A O 1
ATOM 804 N N . THR A 1 107 ? -12.496 -4.696 -9.269 1.00 83.62 107 THR A N 1
ATOM 805 C CA . THR A 1 107 ? -12.284 -5.236 -7.922 1.00 83.62 107 THR A CA 1
ATOM 806 C C . THR A 1 107 ? -11.728 -4.139 -7.003 1.00 83.62 107 THR A C 1
ATOM 808 O O . THR A 1 107 ? -10.642 -3.603 -7.249 1.00 83.62 107 THR A O 1
ATOM 811 N N . PRO A 1 108 ? -12.427 -3.778 -5.911 1.00 82.06 108 PRO A N 1
ATOM 812 C CA . PRO A 1 108 ? -11.925 -2.786 -4.970 1.00 82.06 108 PRO A CA 1
ATOM 813 C C . PRO A 1 108 ? -10.710 -3.320 -4.209 1.00 82.06 108 PRO A C 1
ATOM 815 O O . PRO A 1 108 ? -10.657 -4.489 -3.821 1.00 82.06 108 PRO A O 1
ATOM 818 N N . ALA A 1 109 ? -9.735 -2.446 -3.962 1.00 85.38 109 ALA A N 1
ATOM 819 C CA . ALA A 1 109 ? -8.562 -2.811 -3.188 1.00 85.38 109 ALA A CA 1
ATOM 820 C C . ALA A 1 109 ? -8.971 -2.988 -1.719 1.00 85.38 109 ALA A C 1
ATOM 822 O O . ALA A 1 109 ? -9.710 -2.159 -1.179 1.00 85.38 109 ALA A O 1
ATOM 823 N N . PRO A 1 110 ? -8.512 -4.061 -1.059 1.00 88.25 110 PRO A N 1
ATOM 824 C CA . PRO A 1 110 ? -8.917 -4.349 0.303 1.00 88.25 110 PRO A CA 1
ATOM 825 C C . PRO A 1 110 ? -8.401 -3.285 1.271 1.00 88.25 110 PRO A C 1
ATOM 827 O O . PRO A 1 110 ? -7.328 -2.709 1.087 1.00 88.25 110 PRO A O 1
ATOM 830 N N . VAL A 1 111 ? -9.148 -3.088 2.355 1.00 93.69 111 VAL A N 1
ATOM 831 C CA . VAL A 1 111 ? -8.676 -2.305 3.496 1.00 93.69 111 VAL A CA 1
ATOM 832 C C . VAL A 1 111 ? -7.572 -3.073 4.215 1.00 93.69 111 VAL A C 1
ATOM 834 O O . VAL A 1 111 ? -7.766 -4.242 4.553 1.00 93.69 111 VAL A O 1
ATOM 837 N N . ARG A 1 112 ? -6.427 -2.423 4.449 1.00 95.56 112 ARG A N 1
ATOM 838 C CA . ARG A 1 112 ? -5.260 -3.022 5.120 1.00 95.56 112 ARG A CA 1
ATOM 839 C C . ARG A 1 112 ? -4.535 -2.011 5.992 1.00 95.56 112 ARG A C 1
ATOM 841 O O . ARG A 1 112 ? -4.297 -0.892 5.553 1.00 95.56 112 ARG A O 1
ATOM 848 N N . PHE A 1 113 ? -4.130 -2.421 7.189 1.00 95.94 113 PHE A N 1
ATOM 849 C CA . PHE A 1 113 ? -3.179 -1.666 8.003 1.00 95.94 113 PHE A CA 1
ATOM 850 C C . PHE A 1 113 ? -1.753 -2.001 7.564 1.00 95.94 113 PHE A C 1
ATOM 852 O O . PHE A 1 113 ? -1.351 -3.162 7.528 1.00 95.94 113 PHE A O 1
ATOM 859 N N . LEU A 1 114 ? -1.000 -0.968 7.211 1.00 94.19 114 LEU A N 1
ATOM 860 C CA . LEU A 1 114 ? 0.380 -1.029 6.760 1.00 94.19 114 LEU A CA 1
ATOM 861 C C . LEU A 1 114 ? 1.307 -0.612 7.909 1.00 94.19 114 LEU A C 1
ATOM 863 O O . LEU A 1 114 ? 1.107 0.460 8.496 1.00 94.19 114 LEU A O 1
ATOM 867 N N . PRO A 1 115 ? 2.310 -1.428 8.265 1.00 93.19 115 PRO A N 1
ATOM 868 C CA . PRO A 1 115 ? 3.225 -1.092 9.345 1.00 93.19 115 PRO A CA 1
ATOM 869 C C . PRO A 1 115 ? 4.153 0.070 8.964 1.00 93.19 115 PRO A C 1
ATOM 871 O O . PRO A 1 115 ? 4.249 0.487 7.808 1.00 93.19 115 PRO A O 1
ATOM 874 N N . THR A 1 116 ? 4.894 0.574 9.948 1.00 90.94 116 THR A N 1
ATOM 875 C CA . THR A 1 116 ? 6.107 1.365 9.709 1.00 90.94 116 THR A CA 1
ATOM 876 C C . THR A 1 116 ? 7.001 0.648 8.693 1.00 90.94 116 THR A C 1
ATOM 878 O O . THR A 1 116 ? 7.137 -0.574 8.731 1.00 90.94 116 THR A O 1
ATOM 881 N N . TRP A 1 117 ? 7.637 1.416 7.811 1.00 86.31 117 TRP A N 1
ATOM 882 C CA . TRP A 1 117 ? 8.553 0.926 6.774 1.00 86.31 117 TRP A CA 1
ATOM 883 C C . TRP A 1 117 ? 7.935 0.028 5.706 1.00 86.31 117 TRP A C 1
ATOM 885 O O . TRP A 1 117 ? 8.640 -0.749 5.064 1.00 86.31 117 TRP A O 1
ATOM 895 N N . GLU A 1 118 ? 6.632 0.151 5.480 1.00 88.94 118 GLU A N 1
ATOM 896 C CA . GLU A 1 118 ? 5.977 -0.616 4.433 1.00 88.94 118 GLU A CA 1
ATOM 897 C C . GLU A 1 118 ? 6.556 -0.291 3.035 1.00 88.94 118 GLU A C 1
ATOM 899 O O . GLU A 1 118 ? 6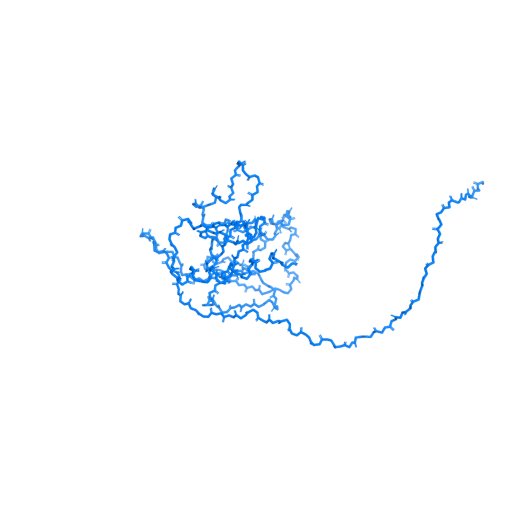.777 0.870 2.666 1.00 88.94 118 GLU A O 1
ATOM 904 N N . ALA A 1 119 ? 6.875 -1.353 2.285 1.00 82.88 119 ALA A N 1
ATOM 905 C CA . ALA A 1 119 ? 7.656 -1.281 1.055 1.00 82.88 119 ALA A CA 1
ATOM 906 C C . ALA A 1 119 ? 6.917 -0.562 -0.079 1.00 82.88 119 ALA A C 1
ATOM 908 O O . ALA A 1 119 ? 7.547 0.211 -0.801 1.00 82.88 119 ALA A O 1
ATOM 909 N N . LEU A 1 120 ? 5.601 -0.746 -0.218 1.00 82.00 120 LEU A N 1
ATOM 910 C CA . LEU A 1 120 ? 4.794 -0.034 -1.206 1.00 82.00 120 LEU A CA 1
ATOM 911 C C . LEU A 1 120 ? 4.957 1.483 -1.049 1.00 82.00 120 LEU A C 1
ATOM 913 O O . LEU A 1 120 ? 5.145 2.185 -2.046 1.00 82.00 120 LEU A O 1
ATOM 917 N N . LEU A 1 121 ? 4.986 2.004 0.180 1.00 83.31 121 LEU A N 1
ATOM 918 C CA . LEU A 1 121 ? 5.213 3.433 0.412 1.00 83.31 121 LEU A CA 1
ATOM 919 C C . LEU A 1 121 ? 6.661 3.868 0.170 1.00 83.31 121 LEU A C 1
ATOM 921 O O . LEU A 1 121 ? 6.894 4.967 -0.334 1.00 83.31 121 LEU A O 1
ATOM 925 N N . LEU A 1 122 ? 7.646 3.036 0.494 1.00 81.31 122 LEU A N 1
ATOM 926 C CA . LEU A 1 122 ? 9.055 3.384 0.282 1.00 81.31 122 LEU A CA 1
ATOM 927 C C . LEU A 1 122 ? 9.447 3.380 -1.199 1.00 81.31 122 LEU A C 1
ATOM 929 O O . LEU A 1 122 ? 10.230 4.229 -1.630 1.00 81.31 122 LEU A O 1
ATOM 933 N N . VAL A 1 123 ? 8.892 2.451 -1.976 1.00 74.50 123 VAL A N 1
ATOM 934 C CA . VAL A 1 123 ? 9.229 2.274 -3.392 1.00 74.50 123 VAL A CA 1
ATOM 935 C C . VAL A 1 123 ? 8.363 3.170 -4.280 1.00 74.50 123 VAL A C 1
ATOM 937 O O . VAL A 1 123 ? 8.873 3.802 -5.210 1.00 74.50 123 VAL A O 1
ATOM 940 N N . HIS A 1 124 ? 7.059 3.265 -3.995 1.00 71.44 124 HIS A N 1
ATOM 941 C CA . HIS A 1 124 ? 6.080 3.746 -4.973 1.00 71.44 124 HIS A CA 1
ATOM 942 C C . HIS A 1 124 ? 5.308 5.011 -4.579 1.00 71.44 124 HIS A C 1
ATOM 944 O O . HIS A 1 124 ? 4.538 5.501 -5.412 1.00 71.44 124 HIS A O 1
ATOM 950 N N . ALA A 1 125 ? 5.525 5.597 -3.392 1.00 66.12 125 ALA A N 1
ATOM 951 C CA . ALA A 1 125 ? 4.680 6.688 -2.873 1.00 66.12 125 ALA A CA 1
ATOM 952 C C . ALA A 1 125 ? 4.474 7.876 -3.831 1.00 66.12 125 ALA A C 1
ATOM 954 O O . ALA A 1 125 ? 3.407 8.474 -3.831 1.00 66.12 125 ALA A O 1
ATOM 955 N N . ARG A 1 126 ? 5.461 8.227 -4.667 1.00 66.12 126 ARG A N 1
ATOM 956 C CA . ARG A 1 126 ? 5.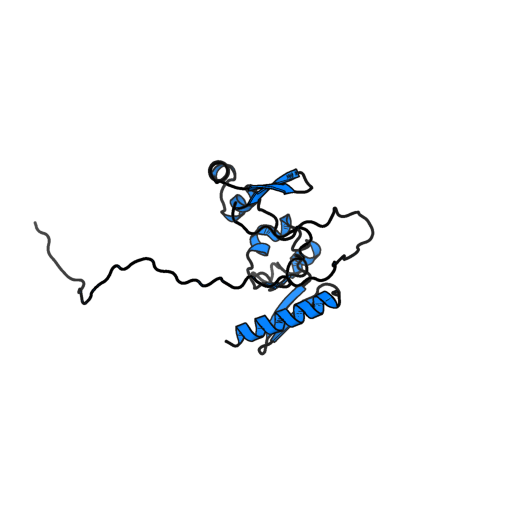342 9.351 -5.621 1.00 66.12 126 ARG A CA 1
ATOM 957 C C . ARG A 1 126 ? 4.837 8.964 -7.014 1.00 66.12 126 ARG A C 1
ATOM 959 O O . ARG A 1 126 ? 4.552 9.853 -7.808 1.00 66.12 126 ARG A O 1
ATOM 966 N N . ARG A 1 127 ? 4.823 7.673 -7.360 1.00 65.19 127 ARG A N 1
ATOM 967 C CA . ARG A 1 127 ? 4.579 7.205 -8.742 1.00 65.19 127 ARG A CA 1
ATOM 968 C C . ARG A 1 127 ? 3.202 6.586 -8.934 1.00 65.19 127 ARG A C 1
ATOM 970 O O . ARG A 1 127 ? 2.698 6.611 -10.048 1.00 65.19 127 ARG A O 1
ATOM 977 N N . THR A 1 128 ? 2.619 6.062 -7.861 1.00 65.19 128 THR A N 1
ATOM 978 C CA . THR A 1 128 ? 1.339 5.338 -7.886 1.00 65.19 128 THR A CA 1
ATOM 979 C C . THR A 1 128 ? 0.179 6.146 -7.311 1.00 65.19 128 THR A C 1
ATOM 981 O O . THR A 1 128 ? -0.926 5.635 -7.237 1.00 65.19 128 THR A O 1
ATOM 984 N N . GLU A 1 129 ? 0.430 7.386 -6.870 1.00 72.12 129 GLU A N 1
ATOM 985 C CA . GLU A 1 129 ? -0.542 8.267 -6.196 1.00 72.12 129 GLU A CA 1
ATOM 986 C C . GLU A 1 129 ? -1.190 7.660 -4.929 1.00 72.12 129 GLU A C 1
ATOM 988 O O . GLU A 1 129 ? -1.957 8.348 -4.265 1.00 72.12 129 GLU A O 1
ATOM 993 N N . VAL A 1 130 ? -0.789 6.446 -4.508 1.00 83.94 130 VAL A N 1
ATOM 994 C CA . VAL A 1 130 ? -1.280 5.747 -3.303 1.00 83.94 130 VAL A CA 1
ATOM 995 C C . VAL A 1 130 ? -1.186 6.630 -2.061 1.00 83.94 130 VAL A C 1
ATOM 997 O O . VAL A 1 130 ? -2.084 6.628 -1.222 1.00 83.94 130 VAL A O 1
ATOM 1000 N N . LEU A 1 131 ? -0.118 7.422 -1.953 1.00 86.25 131 LEU A N 1
ATOM 1001 C CA . LEU A 1 131 ? -0.006 8.485 -0.965 1.00 86.25 131 LEU A CA 1
ATOM 1002 C C . LEU A 1 131 ? -0.070 9.843 -1.677 1.00 86.25 131 LEU A C 1
ATOM 1004 O O . LEU A 1 131 ? 0.927 10.246 -2.284 1.00 86.25 131 LEU A O 1
ATOM 1008 N N . PRO A 1 132 ? -1.196 10.576 -1.580 1.00 84.19 132 PRO A N 1
ATOM 1009 C CA . PRO A 1 132 ? -1.294 11.928 -2.114 1.00 84.19 132 PRO A CA 1
ATOM 1010 C C . PRO A 1 132 ? -0.155 12.820 -1.605 1.00 84.19 132 PRO A C 1
ATOM 1012 O O . PRO A 1 132 ? 0.173 12.816 -0.415 1.00 84.19 132 PRO A O 1
ATOM 1015 N N . GLU A 1 133 ? 0.445 13.622 -2.492 1.00 84.25 133 GLU A N 1
ATOM 1016 C CA . GLU A 1 133 ? 1.613 14.451 -2.139 1.00 84.25 133 GLU A CA 1
ATOM 1017 C C . GLU A 1 133 ? 1.296 15.442 -1.003 1.00 84.25 133 GLU A C 1
ATOM 1019 O O . GLU A 1 133 ? 2.179 15.753 -0.204 1.00 84.25 133 GLU A O 1
ATOM 1024 N N . SER A 1 134 ? 0.034 15.875 -0.874 1.00 86.69 134 SER A N 1
ATOM 1025 C CA . SER A 1 134 ? -0.459 16.717 0.226 1.00 86.69 134 SER A CA 1
ATOM 1026 C C . SER A 1 134 ? -0.306 16.065 1.604 1.00 86.69 134 SER A C 1
ATOM 1028 O O . SER A 1 134 ? -0.007 16.760 2.574 1.00 86.69 134 SER A O 1
ATOM 1030 N N . TYR A 1 135 ? -0.458 14.743 1.705 1.00 87.94 135 TYR A N 1
ATOM 1031 C CA . TYR A 1 135 ? -0.334 14.001 2.964 1.00 87.94 135 TYR A CA 1
ATOM 1032 C C . TYR A 1 135 ? 1.075 13.454 3.198 1.00 87.94 135 TYR A C 1
ATOM 1034 O O . TYR A 1 135 ? 1.405 13.030 4.307 1.00 87.94 135 TYR A O 1
ATOM 1042 N N . ARG A 1 136 ? 1.952 13.495 2.190 1.00 87.50 136 ARG A N 1
ATOM 1043 C CA . ARG A 1 136 ? 3.314 12.963 2.295 1.00 87.50 136 ARG A CA 1
ATOM 1044 C C . ARG A 1 136 ? 4.112 13.526 3.483 1.00 87.50 136 ARG A C 1
ATOM 1046 O O . ARG A 1 136 ? 4.765 12.720 4.142 1.00 87.50 136 ARG A O 1
ATOM 1053 N N . PRO A 1 137 ? 4.067 14.832 3.819 1.00 88.06 137 PRO A N 1
ATOM 1054 C CA . PRO A 1 137 ? 4.769 15.362 4.993 1.00 88.06 137 PRO A CA 1
ATOM 1055 C C . PRO A 1 137 ? 4.251 14.827 6.338 1.00 88.06 137 PRO A C 1
ATOM 1057 O O . PRO A 1 137 ? 4.976 14.892 7.329 1.00 88.06 137 PRO A O 1
ATOM 1060 N N . LEU A 1 138 ? 3.014 14.315 6.381 1.00 87.75 138 LEU A N 1
ATOM 1061 C CA . LEU A 1 138 ? 2.417 13.711 7.577 1.00 87.75 138 LEU A CA 1
ATOM 1062 C C . LEU A 1 138 ? 2.917 12.276 7.795 1.00 87.75 138 LEU A C 1
ATOM 1064 O O . LEU A 1 138 ? 3.060 11.844 8.933 1.00 87.75 138 LEU A O 1
ATOM 1068 N N . VAL A 1 139 ? 3.212 11.555 6.708 1.00 87.56 139 VAL A N 1
ATOM 1069 C CA . VAL A 1 139 ? 3.709 10.168 6.744 1.00 87.56 139 VAL A CA 1
ATOM 1070 C C . VAL A 1 139 ? 5.239 10.106 6.785 1.00 87.56 139 VAL A C 1
ATOM 1072 O O . VAL A 1 139 ? 5.802 9.271 7.489 1.00 87.56 139 VAL A O 1
ATOM 1075 N N . PHE A 1 140 ? 5.912 10.997 6.052 1.00 86.94 140 PHE A N 1
ATOM 1076 C CA . PHE A 1 140 ? 7.367 11.093 5.944 1.00 86.94 140 PHE A CA 1
ATOM 1077 C C . PHE A 1 140 ? 7.838 12.480 6.394 1.00 86.94 140 PHE A C 1
ATOM 1079 O O . PHE A 1 140 ? 7.762 13.453 5.638 1.00 86.94 140 PHE A O 1
ATOM 1086 N N . ASN A 1 141 ? 8.363 12.566 7.616 1.00 81.12 141 ASN A N 1
ATOM 1087 C CA . ASN A 1 141 ? 8.797 13.819 8.234 1.00 81.12 141 ASN A CA 1
ATOM 1088 C C . ASN A 1 141 ? 10.287 13.761 8.601 1.00 81.12 141 ASN A C 1
ATOM 1090 O O . ASN A 1 141 ? 10.771 12.755 9.096 1.00 81.12 141 ASN A O 1
ATOM 1094 N N . THR A 1 142 ? 11.023 14.859 8.426 1.00 80.06 142 THR A N 1
ATOM 1095 C CA . THR A 1 142 ? 12.443 14.953 8.809 1.00 80.06 142 THR A CA 1
ATOM 1096 C C . THR A 1 142 ? 12.683 14.842 10.315 1.00 80.06 142 THR A C 1
ATOM 1098 O O . THR A 1 142 ? 13.787 14.502 10.731 1.00 80.06 142 THR A O 1
ATOM 1101 N N . ARG A 1 143 ? 11.666 15.121 11.141 1.00 82.94 143 ARG A N 1
ATOM 1102 C CA . ARG A 1 143 ? 11.744 14.993 12.606 1.00 82.94 143 ARG A CA 1
ATOM 1103 C C . ARG A 1 143 ? 11.602 13.554 13.097 1.00 82.94 143 ARG A C 1
ATOM 1105 O O . ARG A 1 143 ? 12.071 13.244 14.187 1.00 82.94 143 ARG A O 1
ATOM 1112 N N . THR A 1 144 ? 10.974 12.698 12.298 1.00 77.62 144 THR A N 1
ATOM 1113 C CA . THR A 1 144 ? 10.709 11.302 12.637 1.00 77.62 144 THR A CA 1
ATOM 1114 C C . THR A 1 144 ? 11.349 10.447 11.554 1.00 77.62 144 THR A C 1
ATOM 1116 O O . THR A 1 144 ? 10.779 10.324 10.475 1.00 77.62 144 THR A O 1
ATOM 1119 N N . PRO A 1 145 ? 12.535 9.859 11.790 1.00 74.00 145 PRO A N 1
ATOM 1120 C CA . PRO A 1 145 ? 13.303 9.201 10.737 1.00 74.00 145 PRO A CA 1
ATOM 1121 C C . PRO A 1 145 ? 12.695 7.866 10.280 1.00 74.00 145 PRO A C 1
ATOM 1123 O O . PRO A 1 145 ? 13.396 7.096 9.643 1.00 74.00 145 PRO A O 1
ATOM 1126 N N . HIS A 1 146 ? 11.431 7.578 10.606 1.00 79.88 146 HIS A N 1
ATOM 1127 C CA . HIS A 1 146 ? 10.668 6.423 10.146 1.00 79.88 146 HIS A CA 1
ATOM 1128 C C . HIS A 1 146 ? 9.329 6.848 9.546 1.00 79.88 146 HIS A C 1
ATOM 1130 O O . HIS A 1 146 ? 8.768 7.868 9.950 1.00 79.88 146 HIS A O 1
ATOM 1136 N N . SER A 1 147 ? 8.812 6.073 8.584 1.00 84.50 147 SER A N 1
ATOM 1137 C CA . SER A 1 147 ? 7.448 6.292 8.104 1.00 84.50 147 SER A CA 1
ATOM 1138 C C . SER A 1 147 ? 6.437 5.978 9.192 1.00 84.50 147 SER A C 1
ATOM 1140 O O . SER A 1 147 ? 6.565 5.000 9.929 1.00 84.50 147 SER A O 1
ATOM 1142 N N . MET A 1 148 ? 5.399 6.799 9.268 1.00 89.50 148 MET A N 1
ATOM 1143 C CA . MET A 1 148 ? 4.255 6.494 10.117 1.00 89.50 148 MET A CA 1
ATOM 1144 C C . MET A 1 148 ? 3.569 5.211 9.632 1.00 89.50 148 MET A C 1
ATOM 1146 O O . MET A 1 148 ? 3.522 4.932 8.433 1.00 89.50 148 MET A O 1
ATOM 1150 N N . SER A 1 149 ? 3.006 4.453 10.568 1.00 93.69 149 SER A N 1
ATOM 1151 C CA . SER A 1 149 ? 2.070 3.372 10.263 1.00 93.69 149 SER A CA 1
ATOM 1152 C C . SER A 1 149 ? 0.814 3.955 9.607 1.00 93.69 149 SER A C 1
ATOM 1154 O O . SER A 1 149 ? 0.231 4.917 10.113 1.00 93.69 149 SER A O 1
ATOM 1156 N N . THR A 1 150 ? 0.400 3.397 8.472 1.00 95.00 150 THR A N 1
ATOM 1157 C CA . THR A 1 150 ? -0.690 3.917 7.620 1.00 95.00 150 THR A CA 1
ATOM 1158 C C . THR A 1 150 ? -1.719 2.840 7.321 1.00 95.00 150 THR A C 1
ATOM 1160 O O . THR A 1 150 ? -1.504 1.676 7.634 1.00 95.00 150 THR A O 1
ATOM 1163 N N . PHE A 1 151 ? -2.864 3.192 6.754 1.00 95.25 151 PHE A N 1
ATOM 1164 C CA . PHE A 1 151 ? -3.826 2.196 6.290 1.00 95.25 151 PHE A CA 1
ATOM 1165 C C . PHE A 1 151 ? -4.301 2.507 4.881 1.00 95.25 151 PHE A C 1
ATOM 1167 O O . PHE A 1 151 ? -4.269 3.658 4.455 1.00 95.25 151 PHE A O 1
ATOM 1174 N N . LEU A 1 152 ? -4.732 1.468 4.172 1.00 93.19 152 LEU A N 1
ATOM 1175 C CA . LEU A 1 152 ? -5.286 1.555 2.834 1.00 93.19 152 LEU A CA 1
ATOM 1176 C C . LEU A 1 152 ? -6.808 1.538 2.877 1.00 93.19 152 LEU A C 1
ATOM 1178 O O . LEU A 1 152 ? -7.412 0.718 3.568 1.00 93.19 152 LEU A O 1
ATOM 1182 N N . VAL A 1 153 ? -7.415 2.404 2.075 1.00 92.25 153 VAL A N 1
ATOM 1183 C CA . VAL A 1 153 ? -8.820 2.327 1.673 1.00 92.25 153 VAL A CA 1
ATOM 1184 C C . VAL A 1 153 ? -8.850 2.494 0.164 1.00 92.25 153 VAL A C 1
ATOM 1186 O O . VAL A 1 153 ? -8.350 3.490 -0.353 1.00 92.25 153 VAL A O 1
ATOM 1189 N N . ASP A 1 154 ? -9.391 1.503 -0.545 1.00 87.44 154 ASP A N 1
ATOM 1190 C CA . ASP A 1 154 ? -9.527 1.527 -2.005 1.00 87.44 154 ASP A CA 1
ATOM 1191 C C . ASP A 1 154 ? -8.214 1.793 -2.772 1.00 87.44 154 ASP A C 1
ATOM 1193 O O . ASP A 1 154 ? -8.238 2.224 -3.926 1.00 87.44 154 ASP A O 1
ATOM 1197 N N . GLY A 1 155 ? -7.075 1.447 -2.157 1.00 86.56 155 GLY A N 1
ATOM 1198 C CA . GLY A 1 155 ? -5.731 1.576 -2.728 1.00 86.56 155 GLY A CA 1
ATOM 1199 C C . GLY A 1 155 ? -5.017 2.878 -2.364 1.00 86.56 155 GLY A C 1
ATOM 1200 O O . GLY A 1 155 ? -3.879 3.066 -2.770 1.00 86.56 155 GLY A O 1
ATOM 1201 N N . MET A 1 156 ? -5.650 3.745 -1.576 1.00 89.19 156 MET A N 1
ATOM 1202 C CA . MET A 1 156 ? -5.107 5.039 -1.160 1.00 89.19 156 MET A CA 1
ATOM 1203 C C . MET A 1 156 ? -4.808 5.048 0.335 1.00 89.19 156 MET A C 1
ATOM 1205 O O . MET A 1 156 ? -5.425 4.295 1.085 1.00 89.19 156 MET A O 1
ATOM 1209 N N . VAL A 1 157 ? -3.915 5.935 0.774 1.00 92.38 157 VAL A N 1
ATOM 1210 C CA . VAL A 1 157 ? -3.614 6.198 2.186 1.00 92.38 157 VAL A CA 1
ATOM 1211 C C . VAL A 1 157 ? -4.381 7.428 2.673 1.00 92.38 157 VAL A C 1
ATOM 1213 O O . VAL A 1 157 ? -3.926 8.554 2.453 1.00 92.38 157 VAL A O 1
ATOM 1216 N N . PRO A 1 158 ? -5.523 7.256 3.365 1.00 93.75 158 PRO A N 1
ATOM 1217 C CA . PRO A 1 158 ? -6.272 8.380 3.904 1.00 93.75 158 PRO A CA 1
ATOM 1218 C C . PRO A 1 158 ? -5.950 8.655 5.380 1.00 93.75 158 PRO A C 1
ATOM 1220 O O . PRO A 1 158 ? -6.646 9.459 5.992 1.00 93.75 158 PRO A O 1
ATOM 1223 N N . GLY A 1 159 ? -4.968 7.983 5.992 1.00 94.69 159 GLY A N 1
ATOM 1224 C CA . GLY A 1 159 ? -4.690 8.169 7.414 1.00 94.69 159 GLY A CA 1
ATOM 1225 C C . GLY A 1 159 ? -3.568 7.316 7.994 1.00 94.69 159 GLY A C 1
ATOM 1226 O O . GLY A 1 159 ? -2.870 6.579 7.291 1.00 94.69 159 GLY A O 1
ATOM 1227 N N . THR A 1 160 ? -3.413 7.427 9.311 1.00 95.56 160 THR A N 1
ATOM 1228 C CA . THR A 1 160 ? -2.407 6.723 10.114 1.00 95.56 160 THR A CA 1
ATOM 1229 C C . THR A 1 160 ? -3.053 5.854 11.185 1.00 95.56 160 THR A C 1
ATOM 1231 O O . THR A 1 160 ? -4.236 5.988 11.504 1.00 95.56 160 THR A O 1
ATOM 1234 N N . TRP A 1 161 ? -2.279 4.928 11.744 1.00 96.50 161 TRP A N 1
ATOM 1235 C CA . TRP A 1 161 ? -2.729 4.093 12.852 1.00 96.50 161 TRP A CA 1
ATOM 1236 C C . TRP A 1 161 ? -1.608 3.796 13.844 1.00 96.50 161 TRP A C 1
ATOM 1238 O O . TRP A 1 161 ? -0.430 4.028 13.577 1.00 96.50 161 TRP A O 1
ATOM 1248 N N . ARG A 1 162 ? -1.990 3.274 15.007 1.00 95.25 162 ARG A N 1
ATOM 1249 C CA . ARG A 1 162 ? -1.095 2.826 16.075 1.00 95.25 162 ARG A CA 1
ATOM 1250 C C . ARG A 1 162 ? -1.728 1.688 16.867 1.00 95.25 162 ARG A C 1
ATOM 1252 O O . ARG A 1 162 ? -2.950 1.613 16.983 1.00 95.25 162 ARG A O 1
ATOM 1259 N N . HIS A 1 163 ? -0.893 0.809 17.410 1.00 95.50 163 HIS A N 1
ATOM 1260 C CA . HIS A 1 163 ? -1.319 -0.246 18.325 1.00 95.50 163 HIS A CA 1
ATOM 1261 C C . HIS A 1 163 ? -1.103 0.215 19.767 1.00 95.50 163 HIS A C 1
ATOM 1263 O O . HIS A 1 163 ? 0.025 0.506 20.159 1.00 95.50 163 HIS A O 1
ATOM 1269 N N . GLU A 1 164 ? -2.170 0.288 20.560 1.00 93.81 164 GLU A N 1
ATOM 1270 C CA . GLU A 1 164 ? -2.096 0.715 21.956 1.00 93.81 164 GLU A CA 1
ATOM 1271 C C . GLU A 1 164 ? -3.117 -0.016 22.825 1.00 93.81 164 GLU A C 1
ATOM 1273 O O . GLU A 1 164 ? -4.313 -0.021 22.535 1.00 93.81 164 GLU A O 1
ATOM 1278 N N . GLY A 1 165 ? -2.645 -0.582 23.938 1.00 89.88 165 GLY A N 1
ATOM 1279 C CA . GLY A 1 165 ? -3.508 -1.254 24.912 1.00 89.88 165 GLY A CA 1
ATOM 1280 C C . GLY A 1 165 ? -4.257 -2.461 24.340 1.00 89.88 165 GLY A C 1
ATOM 1281 O O . GLY A 1 165 ? -5.403 -2.678 24.717 1.00 89.88 165 GLY A O 1
ATOM 1282 N N . GLY A 1 166 ? -3.646 -3.200 23.406 1.00 92.25 166 GLY A N 1
ATOM 1283 C CA . GLY A 1 166 ? -4.274 -4.346 22.734 1.00 92.25 166 GLY A CA 1
ATOM 1284 C C . GLY A 1 166 ? -5.263 -3.965 21.627 1.00 92.25 166 GLY A C 1
ATOM 1285 O O . GLY A 1 166 ? -5.949 -4.833 21.097 1.00 92.25 166 GLY A O 1
ATOM 1286 N N . CYS A 1 167 ? -5.360 -2.678 21.279 1.00 94.19 167 CYS A N 1
ATOM 1287 C CA . CYS A 1 167 ? -6.304 -2.171 20.290 1.00 94.19 167 CYS A CA 1
ATOM 1288 C C . CYS A 1 167 ? -5.588 -1.424 19.167 1.00 94.19 167 CYS A C 1
ATOM 1290 O O . CYS A 1 167 ? -4.647 -0.660 19.395 1.00 94.19 167 CYS A O 1
ATOM 1292 N N . ILE A 1 168 ? -6.090 -1.581 17.946 1.00 97.50 168 ILE A N 1
ATOM 1293 C CA . ILE A 1 168 ? -5.694 -0.757 16.805 1.00 97.50 168 ILE A CA 1
ATOM 1294 C C . ILE A 1 168 ? -6.480 0.552 16.883 1.00 97.50 168 ILE A C 1
ATOM 1296 O O . ILE A 1 168 ? -7.706 0.537 16.948 1.00 97.50 168 ILE A O 1
ATOM 1300 N N . ARG A 1 169 ? -5.783 1.688 16.906 1.00 96.56 169 ARG A N 1
ATOM 1301 C CA . ARG A 1 169 ? -6.364 3.034 16.815 1.00 96.56 169 ARG A CA 1
ATOM 1302 C C . ARG A 1 169 ? -5.954 3.666 15.500 1.00 96.56 169 ARG A C 1
ATOM 1304 O O . ARG A 1 169 ? -4.784 3.586 15.141 1.00 96.56 169 ARG A O 1
ATOM 1311 N N . TRP A 1 170 ? -6.881 4.318 14.812 1.00 96.69 170 TRP A N 1
ATOM 1312 C CA . TRP A 1 170 ? -6.616 4.962 13.528 1.00 96.69 170 TRP A CA 1
ATOM 1313 C C . TRP A 1 170 ? -7.252 6.345 13.447 1.00 96.69 170 TRP A C 1
ATOM 1315 O O . TRP A 1 170 ? -8.286 6.611 14.059 1.00 96.69 170 TRP A O 1
ATOM 1325 N N . GLU A 1 171 ? -6.610 7.216 12.680 1.00 95.75 171 GLU A N 1
ATOM 1326 C CA . GLU A 1 171 ? -7.017 8.597 12.443 1.00 95.75 171 GLU A CA 1
ATOM 1327 C C . GLU A 1 171 ? -6.943 8.861 10.939 1.00 95.75 171 GLU A C 1
ATOM 1329 O O . GLU A 1 171 ? -5.937 8.552 10.296 1.00 95.75 171 GLU A O 1
ATOM 1334 N N . SER A 1 172 ? -8.016 9.402 10.362 1.00 95.25 172 SER A N 1
ATOM 1335 C CA . SER A 1 172 ? -8.052 9.783 8.952 1.00 95.25 172 SER A CA 1
ATOM 1336 C C . SER A 1 172 ? -7.747 11.270 8.780 1.00 95.25 172 SER A C 1
ATOM 1338 O O . SER A 1 172 ? -8.130 12.096 9.605 1.00 95.25 172 SER A O 1
ATOM 1340 N N . PHE A 1 173 ? -7.057 11.617 7.694 1.00 92.50 173 PHE A N 1
ATOM 1341 C CA . PHE A 1 173 ? -6.754 13.003 7.332 1.00 92.50 173 PHE A CA 1
ATOM 1342 C C . PHE A 1 173 ? -8.021 13.772 6.940 1.00 92.50 173 PHE A C 1
ATOM 1344 O O . PHE A 1 173 ? -8.121 14.971 7.182 1.00 92.50 173 PHE A O 1
ATOM 1351 N N . GLU A 1 174 ? -8.998 13.062 6.373 1.00 91.38 174 GLU A N 1
ATOM 1352 C CA . GLU A 1 174 ? -10.309 13.573 5.982 1.00 91.38 174 GLU A CA 1
ATOM 1353 C C . GLU A 1 174 ? -11.423 12.600 6.407 1.00 91.38 174 GLU A C 1
ATOM 1355 O O . GLU A 1 174 ? -11.146 11.427 6.689 1.00 91.38 174 GLU A O 1
ATOM 1360 N N . PRO A 1 175 ? -12.691 13.047 6.485 1.00 92.62 175 PRO A N 1
ATOM 1361 C CA . PRO A 1 175 ? -13.811 12.169 6.808 1.00 92.62 175 PRO A CA 1
ATOM 1362 C C . PRO A 1 175 ? -13.941 10.996 5.826 1.00 92.62 175 PRO A C 1
ATOM 1364 O O . PRO A 1 175 ? -13.956 11.178 4.611 1.00 92.62 175 PRO A O 1
ATOM 1367 N N . LEU A 1 176 ? -14.092 9.783 6.362 1.00 90.88 176 LEU A N 1
ATOM 1368 C CA . LEU A 1 176 ? -14.282 8.571 5.566 1.00 90.88 176 LEU A CA 1
ATOM 1369 C C . LEU A 1 176 ? -15.764 8.261 5.342 1.00 90.88 176 LEU A C 1
ATOM 1371 O O . LEU A 1 176 ? -16.618 8.525 6.193 1.00 90.88 176 LEU A O 1
ATOM 1375 N N . LEU A 1 177 ? -16.065 7.598 4.223 1.00 90.88 177 LEU A N 1
ATOM 1376 C CA . LEU A 1 177 ? -17.379 6.995 4.016 1.00 90.88 177 LEU A CA 1
ATOM 1377 C C . LEU A 1 177 ? -17.661 5.950 5.101 1.00 90.88 177 LEU A C 1
ATOM 1379 O O . LEU A 1 177 ? -16.793 5.163 5.484 1.00 90.88 177 LEU A O 1
ATOM 1383 N N . ARG A 1 178 ? -18.923 5.871 5.535 1.00 91.19 178 ARG A N 1
ATOM 1384 C CA . ARG A 1 178 ? -19.363 4.940 6.588 1.00 91.19 178 ARG A CA 1
ATOM 1385 C C . ARG A 1 178 ? -19.011 3.479 6.278 1.00 91.19 178 ARG A C 1
ATOM 1387 O O . ARG A 1 178 ? -18.684 2.723 7.186 1.00 91.19 178 ARG A O 1
ATOM 1394 N N . VAL A 1 179 ? -19.075 3.084 5.005 1.00 91.06 179 VA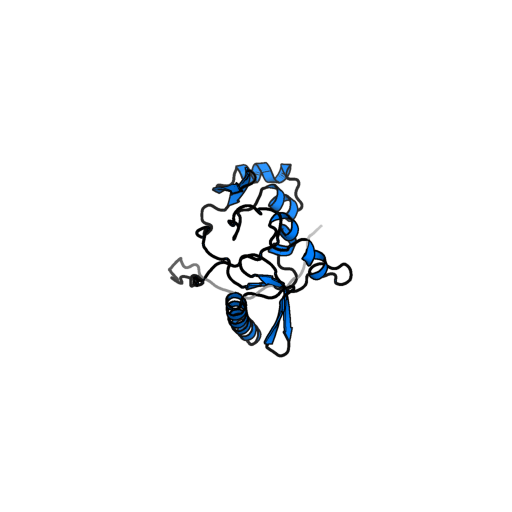L A N 1
ATOM 1395 C CA . VAL A 1 179 ? -18.735 1.722 4.560 1.00 91.06 179 VAL A CA 1
ATOM 1396 C C . VAL A 1 179 ? -17.243 1.432 4.745 1.00 91.06 179 VAL A C 1
ATOM 1398 O O . VAL A 1 179 ? -16.896 0.373 5.261 1.00 91.06 179 VAL A O 1
ATOM 1401 N N . ALA A 1 180 ? -16.368 2.376 4.391 1.00 91.44 180 ALA A N 1
ATOM 1402 C CA . ALA A 1 180 ? -14.928 2.243 4.601 1.00 91.44 180 ALA A CA 1
ATOM 1403 C C . ALA A 1 180 ? -14.581 2.163 6.095 1.00 91.44 180 ALA A C 1
ATOM 1405 O O . ALA A 1 180 ? -13.790 1.310 6.491 1.00 91.44 180 ALA A O 1
ATOM 1406 N N . GLY A 1 181 ? -15.238 2.979 6.930 1.00 93.75 181 GLY A N 1
ATOM 1407 C CA . GLY A 1 181 ? -15.087 2.929 8.388 1.00 93.75 181 GLY A CA 1
ATOM 1408 C C . GLY A 1 181 ? -15.398 1.547 8.971 1.00 93.75 181 GLY A C 1
ATOM 1409 O O . GLY A 1 181 ? -14.588 1.002 9.712 1.00 93.75 181 GLY A O 1
ATOM 1410 N N . ARG A 1 182 ? -16.505 0.917 8.555 1.00 95.38 182 ARG A N 1
ATOM 1411 C CA . ARG A 1 182 ? -16.851 -0.451 8.991 1.00 95.38 182 ARG A CA 1
ATOM 1412 C C . ARG A 1 182 ? -15.809 -1.489 8.561 1.00 95.38 182 ARG A C 1
ATOM 1414 O O . ARG A 1 182 ? -15.409 -2.323 9.365 1.00 95.38 182 ARG A O 1
ATOM 1421 N N . LYS A 1 183 ? -15.329 -1.418 7.312 1.00 95.00 183 LYS A N 1
ATOM 1422 C CA . LYS A 1 183 ? -14.273 -2.321 6.815 1.00 95.00 183 LYS A CA 1
ATOM 1423 C C . LYS A 1 183 ? -12.963 -2.158 7.607 1.00 95.00 183 LYS A C 1
ATOM 1425 O O . LYS A 1 183 ? -12.299 -3.156 7.878 1.00 95.00 183 LYS A O 1
ATOM 1430 N N . LEU A 1 184 ? -12.616 -0.928 8.001 1.00 96.06 184 LEU A N 1
ATOM 1431 C CA . LEU A 1 184 ? -11.471 -0.632 8.873 1.00 96.06 184 LEU A CA 1
ATOM 1432 C C . LEU A 1 184 ? -11.648 -1.198 10.276 1.00 96.06 184 LEU A C 1
ATOM 1434 O O . LEU A 1 184 ? -10.718 -1.808 10.789 1.00 96.06 184 LEU A O 1
ATOM 1438 N N . GLU A 1 185 ? -12.828 -1.050 10.876 1.00 97.12 185 GLU A N 1
ATOM 1439 C CA . GLU A 1 185 ? -13.126 -1.630 12.190 1.00 97.12 185 GLU A CA 1
ATOM 1440 C C . GLU A 1 185 ? -12.969 -3.155 12.185 1.00 97.12 185 GLU A C 1
ATOM 1442 O O . GLU A 1 185 ? -12.414 -3.729 13.122 1.00 97.12 185 GLU A O 1
ATOM 1447 N N . ASP A 1 186 ? -13.431 -3.825 11.130 1.00 97.00 186 ASP A N 1
ATOM 1448 C CA . ASP A 1 186 ? -13.309 -5.278 11.018 1.00 97.00 186 ASP A CA 1
ATOM 1449 C C . ASP A 1 186 ? -11.861 -5.727 10.795 1.00 97.00 186 ASP A C 1
ATOM 1451 O O . ASP A 1 186 ? -11.429 -6.725 11.373 1.00 97.00 186 ASP A O 1
ATOM 1455 N N . GLU A 1 187 ? -11.085 -4.983 10.006 1.00 97.56 187 GLU A N 1
ATOM 1456 C CA . GLU A 1 187 ? -9.648 -5.232 9.861 1.00 97.56 187 GLU A CA 1
ATOM 1457 C C . GLU A 1 187 ? -8.882 -4.961 11.160 1.00 97.56 187 GLU A C 1
ATOM 1459 O O . GLU A 1 187 ? -7.992 -5.725 11.526 1.00 97.56 187 GLU A O 1
ATOM 1464 N N . ALA A 1 188 ? -9.263 -3.921 11.899 1.00 97.25 18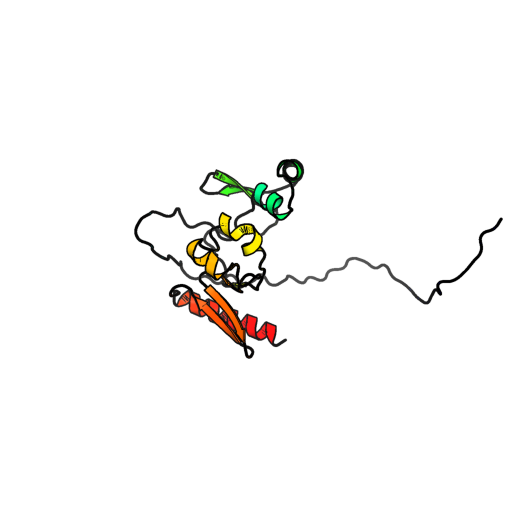8 ALA A N 1
ATOM 1465 C CA . ALA A 1 188 ? -8.638 -3.547 13.160 1.00 97.25 188 ALA A CA 1
ATOM 1466 C C . ALA A 1 188 ? -8.809 -4.641 14.211 1.00 97.25 188 ALA A C 1
ATOM 1468 O O . ALA A 1 188 ? -7.858 -4.958 14.919 1.00 97.25 188 ALA A O 1
ATOM 1469 N N . LYS A 1 189 ? -9.995 -5.261 14.281 1.00 96.88 189 LYS A N 1
ATOM 1470 C CA . LYS A 1 189 ? -10.247 -6.415 15.158 1.00 96.88 189 LYS A CA 1
ATOM 1471 C C . LYS A 1 189 ? -9.359 -7.603 14.790 1.00 96.88 189 LYS A C 1
ATOM 1473 O O . LYS A 1 189 ? -8.791 -8.223 15.683 1.00 96.88 189 LYS A O 1
ATOM 1478 N N . ARG A 1 190 ? -9.215 -7.906 13.493 1.00 96.62 190 ARG A N 1
ATOM 1479 C CA . ARG A 1 190 ? -8.344 -8.998 13.021 1.00 96.62 190 ARG A CA 1
ATOM 1480 C C . ARG A 1 190 ? -6.881 -8.746 13.371 1.00 96.62 190 ARG A C 1
ATOM 1482 O O . ARG A 1 190 ? -6.223 -9.638 13.891 1.00 96.62 190 ARG A O 1
ATOM 1489 N N . LEU A 1 191 ? -6.388 -7.532 13.131 1.00 96.38 191 LEU A N 1
ATOM 1490 C CA . LEU A 1 191 ? -5.005 -7.183 13.443 1.00 96.38 191 LEU A CA 1
ATOM 1491 C C . LEU A 1 191 ? -4.748 -7.110 14.958 1.00 96.38 191 LEU A C 1
ATOM 1493 O O . LEU A 1 191 ? -3.685 -7.517 15.415 1.00 96.38 191 LEU A O 1
ATOM 1497 N N . ALA A 1 192 ? -5.717 -6.641 15.749 1.00 96.25 192 ALA A N 1
ATOM 1498 C CA . ALA A 1 192 ? -5.632 -6.681 17.209 1.00 96.25 192 ALA A CA 1
ATOM 1499 C C . ALA A 1 192 ? -5.538 -8.123 17.730 1.00 96.25 192 ALA A C 1
ATOM 1501 O O . ALA A 1 192 ? -4.701 -8.404 18.581 1.00 96.25 192 ALA A O 1
ATOM 1502 N N . ALA A 1 193 ? -6.355 -9.036 17.190 1.00 95.38 193 ALA A N 1
ATOM 1503 C CA . ALA A 1 193 ? -6.294 -10.455 17.534 1.00 95.38 193 ALA A CA 1
ATOM 1504 C C . ALA A 1 193 ? -4.923 -11.057 17.191 1.00 95.38 193 ALA A C 1
ATOM 1506 O O . ALA A 1 193 ? -4.319 -11.695 18.043 1.00 95.38 193 ALA A O 1
ATOM 1507 N N . PHE A 1 194 ? -4.387 -10.752 16.004 1.00 94.19 194 PHE A N 1
ATOM 1508 C CA . PHE A 1 194 ? -3.045 -11.181 15.597 1.00 94.19 194 PHE A CA 1
ATOM 1509 C C . PHE A 1 194 ? -1.935 -10.696 16.547 1.00 94.19 194 PHE A C 1
ATOM 1511 O O . PHE A 1 194 ? -0.958 -11.400 16.760 1.00 94.19 194 PHE A O 1
ATOM 1518 N N . HIS A 1 195 ? -2.067 -9.507 17.140 1.00 90.56 195 HIS A N 1
ATOM 1519 C CA . HIS A 1 195 ? -1.103 -9.003 18.126 1.00 90.56 195 HIS A CA 1
ATOM 1520 C C . HIS A 1 195 ? -1.218 -9.644 19.518 1.00 90.56 195 HIS A C 1
ATOM 1522 O O . HIS A 1 195 ? -0.331 -9.425 20.345 1.00 90.56 195 HIS A O 1
ATOM 1528 N N . ALA A 1 196 ? -2.313 -10.350 19.802 1.00 89.31 196 ALA A N 1
ATOM 1529 C CA . ALA A 1 196 ? -2.560 -10.999 21.087 1.00 89.31 196 ALA A CA 1
ATOM 1530 C C . ALA A 1 196 ? -2.127 -12.478 21.118 1.00 89.31 196 ALA A C 1
ATOM 1532 O O . ALA A 1 196 ? -2.131 -13.072 22.198 1.00 89.31 196 ALA A O 1
ATOM 1533 N N . GLU A 1 197 ? -1.788 -13.050 19.960 1.00 77.25 197 GLU A N 1
ATOM 1534 C CA . GLU A 1 197 ? -1.220 -14.397 19.784 1.00 77.25 197 GLU A CA 1
ATOM 1535 C C . GLU A 1 197 ? 0.293 -14.416 20.054 1.00 77.25 197 GLU A C 1
ATOM 1537 O O . GLU A 1 197 ? 0.748 -15.380 20.716 1.00 77.25 197 GLU A O 1
#

Radius of gyration: 23.83 Å; chains: 1; bounding box: 79×62×47 Å

pLDDT: mean 70.8, std 27.15, range [22.09, 97.56]

Sequence (197 aa):
MRLDAGQVPDQVGGRTASRSVEELGGRAPATDVIVGERFDPGHPGRSVGSAGDRARPDRSRDEASWAGLPVRTLAPVVERLPLRRFRDDRGGELLDLPRAPLPDPDTPAPVRFLPTWEALLLVHARRTEVLPESYRPLVFNTRTPHSMSTFLVDGMVPGTWRHEGGCIRWESFEPLLRVAGRKLEDEAKRLAAFHAE

Foldseek 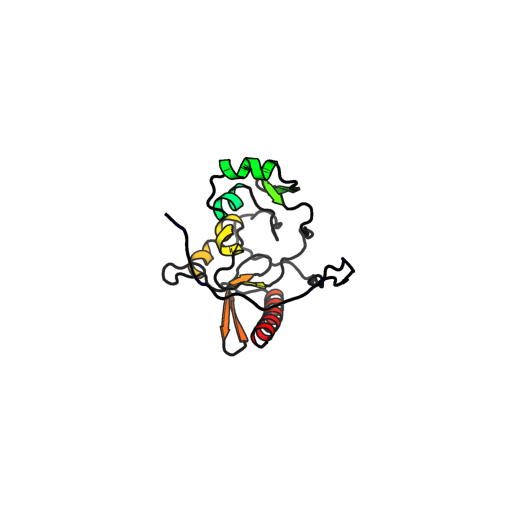3Di:
DDDDDDDDDDDDDDDDDDDDDDDDPDDDDDPDQDDDDDDDDDDPDDPDDDQFAADFAAALVLVCVVVVHDSVVRVVVLVPAPWDWDADPVRGIGTHDPPDDDDDRPRFHAKFWAQKPRPCCVRPCPPRCLEPPVCCCVQPPPVDNIGATFIDGRSHTQWGWDDDPLWIDIDGPDDDDPVSVVSNVVNRVVVSVVVVD